Protein AF-A0A1B8U548-F1 (afdb_monomer_lite)

pLDDT: mean 73.48, std 9.54, range [35.88, 88.06]

Organism: NCBI:txid996801

Structure (mmCIF, N/CA/C/O backbone):
data_AF-A0A1B8U548-F1
#
_entry.id   AF-A0A1B8U548-F1
#
loop_
_atom_site.group_PDB
_atom_site.id
_atom_site.type_symbol
_atom_site.label_atom_id
_atom_site.label_alt_id
_atom_site.label_comp_id
_atom_site.label_asym_id
_atom_site.label_entity_id
_atom_site.label_seq_id
_atom_site.pdbx_PDB_ins_code
_atom_site.Cartn_x
_atom_site.Cartn_y
_atom_site.Cartn_z
_atom_site.occupancy
_atom_site.B_iso_or_equiv
_atom_site.auth_seq_id
_atom_site.auth_comp_id
_atom_site.auth_asym_id
_atom_site.auth_atom_id
_atom_site.pdbx_PDB_model_num
ATOM 1 N N . MET A 1 1 ? 5.762 -0.749 -1.124 1.00 51.69 1 MET A N 1
ATOM 2 C CA . MET A 1 1 ? 5.876 -1.985 -1.895 1.00 51.69 1 MET A CA 1
ATOM 3 C C . MET A 1 1 ? 5.878 -1.723 -3.415 1.00 51.69 1 MET A C 1
ATOM 5 O O . MET A 1 1 ? 4.941 -1.113 -3.915 1.00 51.69 1 MET A O 1
ATOM 9 N N . SER A 1 2 ? 6.965 -2.057 -4.133 1.00 54.19 2 SER A N 1
ATOM 10 C CA . SER A 1 2 ? 7.064 -1.870 -5.597 1.00 54.19 2 SER A CA 1
ATOM 11 C C . SER A 1 2 ? 6.083 -2.783 -6.323 1.00 54.19 2 SER A C 1
ATOM 13 O O . SER A 1 2 ? 5.802 -3.869 -5.835 1.00 54.19 2 SER A O 1
ATOM 15 N N . LEU A 1 3 ? 5.592 -2.384 -7.504 1.00 54.47 3 LEU A N 1
ATOM 16 C CA . LEU A 1 3 ? 4.729 -3.239 -8.338 1.00 54.47 3 LEU A CA 1
ATOM 17 C C . LEU A 1 3 ? 5.321 -4.645 -8.527 1.00 54.47 3 LEU A C 1
ATOM 19 O O . LEU A 1 3 ? 4.587 -5.625 -8.530 1.00 54.47 3 LEU A O 1
ATOM 23 N N . PHE A 1 4 ? 6.648 -4.737 -8.616 1.00 56.84 4 PHE A N 1
ATOM 24 C CA . PHE A 1 4 ? 7.379 -5.996 -8.658 1.00 56.84 4 PHE A CA 1
ATOM 25 C C . PHE A 1 4 ? 7.260 -6.801 -7.354 1.00 56.84 4 PHE A C 1
ATOM 27 O O . PHE A 1 4 ? 6.904 -7.975 -7.403 1.00 56.84 4 PHE A O 1
ATOM 34 N N . ASN A 1 5 ? 7.484 -6.177 -6.192 1.00 60.75 5 ASN A N 1
ATOM 35 C CA . ASN A 1 5 ? 7.314 -6.840 -4.897 1.00 60.75 5 ASN A CA 1
ATOM 36 C C . ASN A 1 5 ? 5.867 -7.285 -4.674 1.00 60.75 5 ASN A C 1
ATOM 38 O O . ASN A 1 5 ? 5.654 -8.377 -4.165 1.00 60.75 5 ASN A O 1
ATOM 42 N N . ASP A 1 6 ? 4.886 -6.493 -5.105 1.00 62.53 6 ASP A N 1
ATOM 43 C CA . ASP A 1 6 ? 3.474 -6.857 -4.995 1.00 62.53 6 ASP A CA 1
ATOM 44 C C . ASP A 1 6 ? 3.102 -8.047 -5.891 1.00 62.53 6 ASP A C 1
ATOM 46 O O . ASP A 1 6 ? 2.272 -8.873 -5.517 1.00 62.53 6 ASP A O 1
ATOM 50 N N . ILE A 1 7 ? 3.676 -8.120 -7.099 1.00 63.50 7 ILE A N 1
ATOM 51 C CA . ILE A 1 7 ? 3.478 -9.252 -8.015 1.00 63.50 7 ILE A CA 1
ATOM 52 C C . ILE A 1 7 ? 4.137 -10.504 -7.433 1.00 63.50 7 ILE A C 1
ATOM 54 O O . ILE A 1 7 ? 3.527 -11.569 -7.444 1.00 63.50 7 ILE A O 1
ATOM 58 N N . ILE A 1 8 ? 5.345 -10.381 -6.874 1.00 68.69 8 ILE A N 1
ATOM 59 C CA . ILE A 1 8 ? 6.017 -11.484 -6.178 1.00 68.69 8 ILE A CA 1
ATOM 60 C C . ILE A 1 8 ? 5.188 -11.951 -4.979 1.00 68.69 8 ILE A C 1
ATOM 62 O O . ILE A 1 8 ? 4.983 -13.151 -4.812 1.00 68.69 8 ILE A O 1
ATOM 66 N N . GLU A 1 9 ? 4.672 -11.029 -4.169 1.00 70.12 9 GLU A N 1
ATOM 67 C CA . GLU A 1 9 ? 3.856 -11.365 -3.004 1.00 70.12 9 GLU A CA 1
ATOM 68 C C . GLU A 1 9 ? 2.554 -12.072 -3.410 1.00 70.12 9 GLU A C 1
ATOM 70 O O . GLU A 1 9 ? 2.211 -13.095 -2.816 1.00 70.12 9 GLU A O 1
ATOM 75 N N . GLY A 1 10 ? 1.879 -11.603 -4.467 1.00 67.81 10 GLY A N 1
ATOM 76 C CA . GLY A 1 10 ? 0.702 -12.268 -5.038 1.00 67.81 10 GLY A CA 1
ATOM 77 C C . GLY A 1 10 ? 1.010 -13.643 -5.647 1.00 67.81 10 GLY A C 1
ATOM 78 O O . GLY A 1 10 ? 0.207 -14.566 -5.546 1.00 67.81 10 GLY A O 1
ATOM 79 N N . LEU A 1 11 ? 2.196 -13.843 -6.228 1.00 68.25 11 LEU A N 1
ATOM 80 C CA . LEU A 1 11 ? 2.627 -15.163 -6.702 1.00 68.25 11 LEU A CA 1
ATOM 81 C C . LEU A 1 11 ? 2.900 -16.128 -5.534 1.00 68.25 11 LEU A C 1
ATOM 83 O O . LEU A 1 11 ? 2.523 -17.299 -5.609 1.00 68.25 11 LEU A O 1
ATOM 87 N N . ILE A 1 12 ? 3.502 -15.654 -4.437 1.00 72.31 12 ILE A N 1
ATOM 88 C CA . ILE A 1 12 ? 3.781 -16.457 -3.230 1.00 72.31 12 ILE A CA 1
ATOM 89 C C . ILE A 1 12 ? 2.481 -16.848 -2.511 1.00 72.31 12 ILE A C 1
ATOM 91 O O . ILE A 1 12 ? 2.283 -18.015 -2.148 1.00 72.31 12 ILE A O 1
ATOM 95 N N . LYS A 1 13 ? 1.568 -15.891 -2.330 1.00 69.25 13 LYS A N 1
ATOM 96 C CA . LYS A 1 13 ? 0.235 -16.136 -1.761 1.00 69.25 13 LYS A CA 1
ATOM 97 C C . LYS A 1 13 ? -0.586 -17.056 -2.670 1.00 69.25 13 LYS A C 1
ATOM 99 O O . LYS A 1 13 ? -1.117 -18.064 -2.200 1.00 69.25 13 LYS A O 1
ATOM 104 N N . GLY A 1 14 ? -0.520 -16.853 -3.985 1.00 67.12 14 GLY A N 1
ATOM 105 C CA . GLY A 1 14 ? -1.187 -17.714 -4.956 1.00 67.12 14 GLY A CA 1
ATOM 106 C C . GLY A 1 14 ? -0.676 -19.159 -4.951 1.00 67.12 14 GLY A C 1
ATOM 107 O O . GLY A 1 14 ? -1.451 -20.099 -5.138 1.00 67.12 14 GLY A O 1
ATOM 108 N N . PHE A 1 15 ? 0.618 -19.366 -4.690 1.00 67.06 15 PHE A N 1
ATOM 109 C CA . PHE A 1 15 ? 1.217 -20.699 -4.564 1.00 67.06 15 PHE A CA 1
ATOM 110 C C . PHE A 1 15 ? 0.780 -21.429 -3.281 1.00 67.06 15 PHE A C 1
ATOM 112 O O . PHE A 1 15 ? 0.617 -22.656 -3.269 1.00 67.06 15 PHE A O 1
ATOM 119 N N . THR A 1 16 ? 0.556 -20.677 -2.200 1.00 68.88 16 THR A N 1
ATOM 120 C CA . THR A 1 16 ? 0.110 -21.196 -0.895 1.00 68.88 16 THR A CA 1
ATOM 121 C C . THR A 1 16 ? -1.417 -21.289 -0.769 1.00 68.88 16 THR A C 1
ATOM 123 O O . THR A 1 16 ? -1.918 -22.033 0.075 1.00 68.88 16 THR A O 1
ATOM 126 N N . SER A 1 17 ? -2.16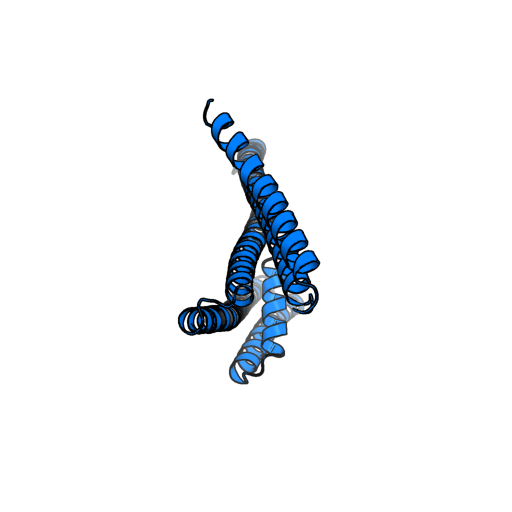7 -20.642 -1.665 1.00 68.88 17 SER A N 1
ATOM 127 C CA . SER A 1 17 ? -3.632 -20.664 -1.742 1.00 68.88 17 SER A CA 1
ATOM 128 C C . SER A 1 17 ? -4.222 -22.073 -1.791 1.00 68.88 17 SER A C 1
ATOM 130 O O . SER A 1 17 ? -3.802 -22.915 -2.574 1.00 68.88 17 SER A O 1
ATOM 132 N N . SER A 1 18 ? -5.274 -22.331 -1.013 1.00 66.75 18 SER A N 1
ATOM 133 C CA . SER A 1 18 ? -5.987 -23.622 -1.004 1.00 66.75 18 SER A CA 1
ATOM 134 C C . SER A 1 18 ? -6.646 -23.973 -2.359 1.00 66.75 18 SER A C 1
ATOM 136 O O . SER A 1 18 ? -6.926 -25.137 -2.648 1.00 66.75 18 SER A O 1
ATOM 138 N N . ASN A 1 19 ? -6.857 -22.986 -3.240 1.00 74.75 19 ASN A N 1
ATOM 139 C CA . ASN A 1 19 ? -7.519 -23.197 -4.527 1.00 74.75 19 ASN A CA 1
ATOM 140 C C . ASN A 1 19 ? -6.570 -23.839 -5.561 1.00 74.75 19 ASN A C 1
ATOM 142 O O . ASN A 1 19 ? -5.613 -23.213 -6.022 1.00 74.75 19 ASN A O 1
ATOM 146 N N . LYS A 1 20 ? -6.880 -25.076 -5.979 1.00 73.50 20 LYS A N 1
ATOM 147 C CA . LYS A 1 20 ? -6.105 -25.845 -6.972 1.00 73.50 20 LYS A CA 1
ATOM 148 C C . LYS A 1 20 ? -5.930 -25.107 -8.306 1.00 73.50 20 LYS A C 1
ATOM 150 O O . LYS A 1 20 ? -4.848 -25.181 -8.887 1.00 73.50 20 LYS A O 1
ATOM 155 N N . ASN A 1 21 ? -6.943 -24.366 -8.757 1.00 71.75 21 ASN A N 1
ATOM 156 C CA . ASN A 1 21 ? -6.884 -23.620 -10.017 1.00 71.75 21 ASN A CA 1
ATOM 157 C C . ASN A 1 21 ? -5.932 -22.423 -9.910 1.00 71.75 21 ASN A C 1
ATOM 159 O O . ASN A 1 21 ? -5.174 -22.156 -10.837 1.00 71.75 21 ASN A O 1
ATOM 163 N N . LEU A 1 22 ? -5.898 -21.752 -8.754 1.00 72.19 22 LEU A N 1
ATOM 164 C CA . LEU A 1 22 ? -4.986 -20.630 -8.525 1.00 72.19 22 LEU A CA 1
ATOM 165 C C . LEU A 1 22 ? -3.524 -21.100 -8.495 1.00 72.19 22 LEU A C 1
ATOM 167 O O . LEU A 1 22 ? -2.674 -20.505 -9.154 1.00 72.19 22 LEU A O 1
ATOM 171 N N . LYS A 1 23 ? -3.244 -22.234 -7.834 1.00 72.94 23 LYS A N 1
ATOM 172 C CA . LYS A 1 23 ? -1.906 -22.852 -7.856 1.00 72.94 23 LYS A CA 1
ATOM 173 C C . LYS A 1 23 ? -1.458 -23.224 -9.269 1.00 72.94 23 LYS A C 1
ATOM 175 O O . LYS A 1 23 ? -0.274 -23.106 -9.580 1.00 72.94 23 LYS A O 1
ATOM 180 N N . LEU A 1 24 ? -2.378 -23.698 -10.113 1.00 73.56 24 LEU A N 1
ATOM 181 C CA . LEU A 1 24 ? -2.087 -24.026 -11.509 1.00 73.56 24 LEU A CA 1
ATOM 182 C C . LEU A 1 24 ? -1.689 -22.767 -12.293 1.00 73.56 24 LEU A C 1
ATOM 184 O O . LEU A 1 24 ? -0.649 -22.766 -12.942 1.00 73.56 24 LEU A O 1
ATOM 188 N N . ILE A 1 25 ? -2.465 -21.686 -12.180 1.00 73.81 25 ILE A N 1
ATOM 189 C CA . ILE A 1 25 ? -2.206 -20.424 -12.893 1.00 73.81 25 ILE A CA 1
ATOM 190 C C . ILE A 1 25 ? -0.875 -19.804 -12.442 1.00 73.81 25 ILE A C 1
ATOM 192 O O . ILE A 1 25 ? -0.108 -19.334 -13.279 1.00 73.81 25 ILE A O 1
ATOM 196 N N . VAL A 1 26 ? -0.543 -19.875 -11.148 1.00 75.12 26 VAL A N 1
ATOM 197 C CA . VAL A 1 26 ? 0.757 -19.419 -10.621 1.00 75.12 26 VAL A CA 1
ATOM 198 C C . VAL A 1 26 ? 1.912 -20.223 -11.212 1.00 75.12 26 VAL A C 1
ATOM 200 O O . VAL A 1 26 ? 2.889 -19.641 -11.680 1.00 75.12 26 VAL A O 1
ATOM 203 N N . LYS A 1 27 ? 1.799 -21.556 -11.257 1.00 77.12 27 LYS A N 1
ATOM 204 C CA . LYS A 1 27 ? 2.819 -22.415 -11.880 1.00 77.12 27 LYS A CA 1
ATOM 205 C C . LYS A 1 27 ? 3.000 -22.096 -13.363 1.00 77.12 27 LYS A C 1
ATOM 207 O O . LYS A 1 27 ? 4.133 -22.047 -13.831 1.00 77.12 27 LYS A O 1
ATOM 212 N N . VAL A 1 28 ? 1.904 -21.849 -14.081 1.00 77.12 28 VAL A N 1
ATOM 213 C CA . VAL A 1 28 ? 1.928 -21.463 -15.498 1.00 77.12 28 VAL A CA 1
ATOM 214 C C . VAL A 1 28 ? 2.595 -20.096 -15.682 1.00 77.12 28 VAL A C 1
ATOM 216 O O . VAL A 1 28 ? 3.482 -19.975 -16.519 1.00 77.12 28 VAL A O 1
ATOM 219 N N . SER A 1 29 ? 2.249 -19.090 -14.872 1.00 72.75 29 SER A N 1
ATOM 220 C CA . SER A 1 29 ? 2.878 -17.758 -14.917 1.00 72.75 29 SER A CA 1
ATOM 221 C C . SER A 1 29 ? 4.393 -17.835 -14.686 1.00 72.75 29 SER A C 1
ATOM 223 O O . SER A 1 29 ? 5.162 -17.297 -15.482 1.00 72.75 29 SER A O 1
ATOM 225 N N . ILE A 1 30 ? 4.833 -18.584 -13.668 1.00 75.94 30 ILE A N 1
ATOM 226 C CA . ILE A 1 30 ? 6.260 -18.794 -13.382 1.00 75.94 30 ILE A CA 1
ATOM 227 C C . ILE A 1 30 ? 6.948 -19.525 -14.542 1.00 75.94 30 ILE A C 1
ATOM 229 O O . ILE A 1 30 ? 8.042 -19.135 -14.947 1.00 75.94 30 ILE A O 1
ATOM 233 N N . ALA A 1 31 ? 6.306 -20.545 -15.119 1.00 78.06 31 ALA A N 1
ATOM 234 C CA . ALA A 1 31 ? 6.849 -21.269 -16.264 1.00 78.06 31 ALA A CA 1
ATOM 235 C C . ALA A 1 31 ? 7.057 -20.352 -17.480 1.00 78.06 31 ALA A C 1
ATOM 237 O O . ALA A 1 31 ? 8.098 -20.445 -18.122 1.00 78.06 31 ALA A O 1
ATOM 238 N N . PHE A 1 32 ? 6.130 -19.429 -17.761 1.00 73.81 32 PHE A N 1
ATOM 239 C CA . PHE A 1 32 ? 6.275 -18.443 -18.840 1.00 73.81 32 PHE A CA 1
ATOM 240 C C . PHE A 1 32 ? 7.446 -17.479 -18.616 1.00 73.81 32 PHE A C 1
ATOM 242 O O . PHE A 1 32 ? 8.176 -17.184 -19.560 1.00 73.81 32 PHE A O 1
ATOM 249 N N . VAL A 1 33 ? 7.668 -17.030 -17.377 1.00 73.06 33 VAL A N 1
ATOM 250 C CA . VAL A 1 33 ? 8.809 -16.161 -17.037 1.00 73.06 33 VAL A CA 1
ATOM 251 C C . VAL A 1 33 ? 10.134 -16.914 -17.175 1.00 73.06 33 VAL A C 1
ATOM 253 O O . VAL A 1 33 ? 11.076 -16.397 -17.770 1.00 73.06 33 VAL A O 1
ATOM 256 N N . ILE A 1 34 ? 10.204 -18.156 -16.689 1.00 75.25 34 ILE A N 1
ATOM 257 C CA . ILE A 1 34 ? 11.394 -19.007 -16.838 1.00 75.25 34 ILE A CA 1
ATOM 258 C C . ILE A 1 34 ? 11.669 -19.292 -18.319 1.00 75.25 34 ILE A C 1
ATOM 260 O O . ILE A 1 34 ? 12.815 -19.217 -18.759 1.00 75.25 34 ILE A O 1
ATOM 264 N N . LEU A 1 35 ? 10.625 -19.576 -19.102 1.00 77.44 35 LEU A N 1
ATOM 265 C CA . LEU A 1 35 ? 10.743 -19.811 -20.537 1.00 77.44 35 LEU A CA 1
ATOM 266 C C . LEU A 1 35 ? 11.250 -18.560 -21.263 1.00 77.44 35 LEU A C 1
ATOM 268 O O . LEU A 1 35 ? 12.134 -18.677 -22.103 1.00 77.44 35 LEU A O 1
ATOM 272 N N . ALA A 1 36 ? 10.759 -17.370 -20.905 1.00 71.50 36 ALA A N 1
ATOM 273 C CA . ALA A 1 36 ? 11.251 -16.109 -21.456 1.00 71.50 36 ALA A CA 1
ATOM 274 C C . ALA A 1 36 ? 12.756 -15.920 -21.191 1.00 71.50 36 ALA A C 1
ATOM 276 O O . ALA A 1 36 ? 13.501 -15.605 -22.113 1.00 71.50 36 ALA A O 1
ATOM 277 N N . ILE A 1 37 ? 13.218 -16.189 -19.964 1.00 73.44 37 ILE A N 1
ATOM 278 C CA . ILE A 1 37 ? 14.642 -16.096 -19.594 1.00 73.44 37 ILE A CA 1
ATOM 279 C C . ILE A 1 37 ? 15.487 -17.105 -20.385 1.00 73.44 37 ILE A C 1
ATOM 281 O O . ILE A 1 37 ? 16.549 -16.758 -20.898 1.00 73.44 37 ILE A O 1
ATOM 285 N N . LEU A 1 38 ? 15.014 -18.346 -20.528 1.00 77.31 38 LEU A N 1
ATOM 286 C CA . LEU A 1 38 ? 15.708 -19.375 -21.308 1.00 77.31 38 LEU A CA 1
ATOM 287 C C . LEU A 1 38 ? 15.803 -19.007 -22.794 1.00 77.31 38 LEU A C 1
ATOM 289 O O . LEU A 1 38 ? 16.839 -19.243 -23.408 1.00 77.31 38 LEU A O 1
ATOM 293 N N . VAL A 1 39 ? 14.756 -18.409 -23.365 1.00 79.12 39 VAL A N 1
ATOM 294 C CA . VAL A 1 39 ? 14.745 -17.941 -24.761 1.00 79.12 39 VAL A CA 1
ATOM 295 C C . VAL A 1 39 ? 15.788 -16.839 -24.980 1.00 79.12 39 VAL A C 1
ATOM 297 O O . VAL A 1 39 ? 16.506 -16.897 -25.977 1.00 79.12 39 VAL A O 1
ATOM 300 N N . VAL A 1 40 ? 15.943 -15.902 -24.034 1.00 75.75 40 VAL A N 1
ATOM 301 C CA . VAL A 1 40 ? 17.009 -14.879 -24.082 1.00 75.75 40 VAL A CA 1
ATOM 302 C C . VAL A 1 40 ? 18.394 -15.524 -24.018 1.00 75.75 40 VAL A C 1
ATOM 304 O O . VAL A 1 40 ? 19.236 -15.252 -24.868 1.00 75.75 40 VAL A O 1
ATOM 307 N N . LEU A 1 41 ? 18.619 -16.433 -23.063 1.00 74.50 41 LEU A N 1
ATOM 308 C CA . LEU A 1 41 ? 19.915 -17.104 -22.890 1.00 74.50 41 LEU A CA 1
ATOM 309 C C . LEU A 1 41 ? 20.320 -17.931 -24.118 1.00 74.50 41 LEU A C 1
ATOM 311 O O . LEU A 1 41 ? 21.487 -17.952 -24.505 1.00 74.50 41 LEU A O 1
ATOM 315 N N . VAL A 1 42 ? 19.363 -18.610 -24.756 1.00 80.31 42 VAL A N 1
ATOM 316 C CA . VAL A 1 42 ? 19.615 -19.352 -26.001 1.00 80.31 42 VAL A CA 1
ATOM 317 C C . VAL A 1 42 ? 19.920 -18.397 -27.156 1.00 80.31 42 VAL A C 1
ATOM 319 O O . VAL A 1 42 ? 20.818 -18.687 -27.949 1.00 80.31 42 VAL A O 1
ATOM 322 N N . GLY A 1 43 ? 19.225 -17.258 -27.228 1.00 77.50 43 GLY A N 1
ATOM 323 C CA . GLY A 1 43 ? 19.507 -16.198 -28.194 1.00 77.50 43 GLY A CA 1
ATOM 324 C C . GLY A 1 43 ? 20.924 -15.637 -28.051 1.00 77.50 43 GLY A C 1
ATOM 325 O O . GLY A 1 43 ? 21.615 -15.470 -29.050 1.00 77.50 43 GLY A O 1
ATOM 326 N N . GLU A 1 44 ? 21.404 -15.426 -26.825 1.00 74.31 44 GLU A N 1
ATOM 327 C CA . GLU A 1 44 ? 22.769 -14.936 -26.576 1.00 74.31 44 GLU A CA 1
ATOM 328 C C . GLU A 1 44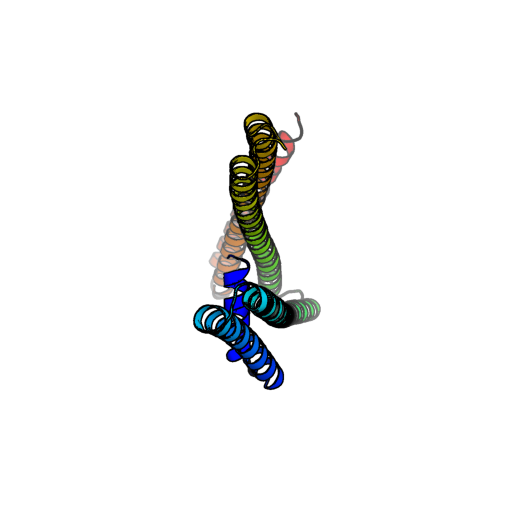 ? 23.865 -15.961 -26.892 1.00 74.31 44 GLU A C 1
ATOM 330 O O . GLU A 1 44 ? 24.948 -15.577 -27.326 1.00 74.31 44 GLU A O 1
ATOM 335 N N . LEU A 1 45 ? 23.602 -17.257 -26.695 1.00 78.25 45 LEU A N 1
ATOM 336 C CA . LEU A 1 45 ? 24.607 -18.310 -26.875 1.00 78.25 45 LEU A CA 1
ATOM 337 C C . LEU A 1 45 ? 24.729 -18.834 -28.312 1.00 78.25 45 LEU A C 1
ATOM 339 O O . LEU A 1 45 ? 25.749 -19.440 -28.638 1.00 78.25 45 LEU A O 1
ATOM 343 N N . LYS A 1 46 ? 23.685 -18.707 -29.144 1.00 73.44 46 LYS A N 1
ATOM 344 C CA . LYS A 1 46 ? 23.600 -19.445 -30.420 1.00 73.44 46 LYS A CA 1
ATOM 345 C C . LYS A 1 46 ? 23.122 -18.646 -31.637 1.00 73.44 46 LYS A C 1
ATOM 347 O O . LYS A 1 46 ? 23.078 -19.233 -32.716 1.00 73.44 46 LYS A O 1
ATOM 352 N N . ALA A 1 47 ? 22.733 -17.377 -31.504 1.00 70.12 47 ALA A N 1
ATOM 353 C CA . ALA A 1 47 ? 22.091 -16.644 -32.598 1.00 70.12 47 ALA A CA 1
ATOM 354 C C . ALA A 1 47 ? 22.973 -15.533 -33.195 1.00 70.12 47 ALA A C 1
ATOM 356 O O . ALA A 1 47 ? 23.510 -14.703 -32.467 1.00 70.12 47 ALA A O 1
ATOM 357 N N . ASP A 1 48 ? 23.036 -15.471 -34.530 1.00 71.69 48 ASP A N 1
ATOM 358 C CA . ASP A 1 48 ? 23.515 -14.293 -35.268 1.00 71.69 48 ASP A CA 1
ATOM 359 C C . ASP A 1 48 ? 22.607 -13.073 -35.001 1.00 71.69 48 ASP A C 1
ATOM 361 O O . ASP A 1 48 ? 21.433 -13.237 -34.650 1.00 71.69 48 ASP A O 1
ATOM 365 N N . ASP A 1 49 ? 23.104 -11.849 -35.232 1.00 69.12 49 ASP A N 1
ATOM 366 C CA . ASP A 1 49 ? 22.413 -10.580 -34.904 1.00 69.12 49 ASP A CA 1
ATOM 367 C C . ASP A 1 49 ? 20.952 -10.503 -35.398 1.00 69.12 49 ASP A C 1
ATOM 369 O O . ASP A 1 49 ? 20.076 -9.958 -34.721 1.00 69.12 49 ASP A O 1
ATOM 373 N N . VAL A 1 50 ? 20.652 -11.091 -36.563 1.00 63.62 50 VAL A N 1
ATOM 374 C CA . VAL A 1 50 ? 19.293 -11.119 -37.134 1.00 63.62 50 VAL A CA 1
ATOM 375 C C . VAL A 1 50 ? 18.365 -12.054 -36.352 1.00 63.62 50 VAL A C 1
ATOM 377 O O . VAL A 1 50 ? 17.219 -11.698 -36.079 1.00 63.62 50 VAL A O 1
ATOM 380 N N . ASN A 1 51 ? 18.856 -13.225 -35.941 1.00 72.38 51 ASN A N 1
ATOM 381 C CA . ASN A 1 51 ? 18.077 -14.194 -35.173 1.00 72.38 51 ASN A CA 1
ATOM 382 C C . ASN A 1 51 ? 17.912 -13.750 -33.717 1.00 72.38 51 ASN A C 1
ATOM 384 O O . ASN A 1 51 ? 16.848 -13.964 -33.136 1.00 72.38 51 ASN A O 1
ATOM 388 N N . LYS A 1 52 ? 18.910 -13.061 -33.149 1.00 76.12 52 LYS A N 1
ATOM 389 C CA . LYS A 1 52 ? 18.849 -12.507 -31.790 1.00 76.12 52 LYS A CA 1
ATOM 390 C C . LYS A 1 52 ? 17.633 -11.597 -31.600 1.00 76.12 52 LYS A C 1
ATOM 392 O O . LYS A 1 52 ? 16.887 -11.759 -30.639 1.00 76.12 52 LYS A O 1
ATOM 397 N N . LYS A 1 53 ? 17.338 -10.744 -32.586 1.00 75.25 53 LYS A N 1
ATOM 398 C CA . LYS A 1 53 ? 16.161 -9.859 -32.568 1.00 75.25 53 LYS A CA 1
ATOM 399 C C . LYS A 1 53 ? 14.829 -10.623 -32.529 1.00 75.25 53 LYS A C 1
ATOM 401 O O . LYS A 1 53 ? 13.873 -10.159 -31.909 1.00 75.25 53 LYS A O 1
ATOM 406 N N . SER A 1 54 ? 14.752 -11.789 -33.170 1.00 74.62 54 SER A N 1
ATOM 407 C CA . SER A 1 54 ? 13.575 -12.665 -33.107 1.00 74.62 54 SER A CA 1
ATOM 408 C C . SER A 1 54 ? 13.450 -13.362 -31.750 1.00 74.62 54 SER A C 1
ATOM 410 O O . SER A 1 54 ? 12.342 -13.435 -31.219 1.00 74.62 54 SER A O 1
ATOM 412 N N . PHE A 1 55 ? 14.562 -13.819 -31.160 1.00 76.25 55 PHE A N 1
ATOM 413 C CA . PHE A 1 55 ? 14.579 -14.384 -29.804 1.00 76.25 55 PHE A CA 1
ATOM 414 C C . PHE A 1 55 ? 14.156 -13.349 -28.752 1.00 76.25 55 PHE A C 1
ATOM 416 O O . PHE A 1 55 ? 13.305 -13.656 -27.917 1.00 76.25 55 PHE A O 1
ATOM 423 N N . ASP A 1 56 ? 14.648 -12.112 -28.849 1.00 73.94 56 ASP A N 1
ATOM 424 C CA . ASP A 1 56 ? 14.276 -11.015 -27.947 1.00 73.94 56 ASP A CA 1
ATOM 425 C C . ASP A 1 56 ? 12.784 -10.666 -28.049 1.00 73.94 56 ASP A C 1
ATOM 427 O O . ASP A 1 56 ? 12.122 -10.430 -27.036 1.00 73.94 56 ASP A O 1
ATOM 431 N N . LEU A 1 57 ? 12.217 -10.683 -29.262 1.00 73.69 57 LEU A N 1
ATOM 432 C CA . LEU A 1 57 ? 10.789 -10.434 -29.477 1.00 73.69 57 LEU A CA 1
ATOM 433 C C . LEU A 1 57 ? 9.934 -11.541 -28.845 1.00 73.69 57 LEU A C 1
ATOM 435 O O . LEU A 1 57 ? 8.974 -11.247 -28.131 1.00 73.69 57 LEU A O 1
ATOM 439 N N . VAL A 1 58 ? 10.300 -12.810 -29.050 1.00 76.25 58 VAL A N 1
ATOM 440 C CA . VAL A 1 58 ? 9.596 -13.958 -28.451 1.00 76.25 58 VAL A CA 1
ATOM 441 C C . VAL A 1 58 ? 9.702 -13.931 -26.926 1.00 76.25 58 VAL A C 1
ATOM 443 O O . VAL A 1 58 ? 8.692 -14.101 -26.242 1.00 76.25 58 VAL A O 1
ATOM 446 N N . ALA A 1 59 ? 10.886 -13.653 -26.378 1.00 73.56 59 ALA A N 1
ATOM 447 C CA . ALA A 1 59 ? 11.080 -13.503 -24.940 1.00 73.56 59 ALA A CA 1
ATOM 448 C C . ALA A 1 59 ? 10.256 -12.344 -24.364 1.00 73.56 59 ALA A C 1
ATOM 450 O O . ALA A 1 59 ? 9.630 -12.499 -23.315 1.00 73.56 59 ALA A O 1
ATOM 451 N N . GLY A 1 60 ? 10.189 -11.211 -25.069 1.00 71.88 60 GLY A N 1
ATOM 452 C CA . GLY A 1 60 ? 9.361 -10.069 -24.691 1.00 71.88 60 GLY A CA 1
ATOM 453 C C . GLY A 1 60 ? 7.872 -10.417 -24.621 1.00 71.88 60 GLY A C 1
ATOM 454 O O . GLY A 1 60 ? 7.207 -10.086 -23.639 1.00 71.88 60 GLY A O 1
ATOM 455 N N . VAL A 1 61 ? 7.348 -11.145 -25.614 1.00 72.38 61 VAL A N 1
ATOM 456 C CA . VAL A 1 61 ? 5.945 -11.601 -25.627 1.00 72.38 61 VAL A CA 1
ATOM 457 C C . VAL A 1 61 ? 5.671 -12.584 -24.486 1.00 72.38 61 VAL A C 1
ATOM 459 O O . VAL A 1 61 ? 4.680 -12.429 -23.773 1.00 72.38 61 VAL A O 1
ATOM 462 N N . LEU A 1 62 ? 6.555 -13.559 -24.260 1.00 70.06 62 LEU A N 1
ATOM 463 C CA . LEU A 1 62 ? 6.419 -14.523 -23.161 1.00 70.06 62 LEU A CA 1
ATOM 464 C C . LEU A 1 62 ? 6.484 -13.838 -21.787 1.00 70.06 62 LEU A C 1
ATOM 466 O O . LEU A 1 62 ? 5.686 -14.154 -20.903 1.00 70.06 62 LEU A O 1
ATOM 470 N N . GLY A 1 63 ? 7.381 -12.862 -21.628 1.00 71.81 63 GLY A N 1
ATOM 471 C CA . GLY A 1 63 ? 7.496 -12.043 -20.424 1.00 71.81 63 GLY A CA 1
ATOM 472 C C . GLY A 1 63 ? 6.237 -11.217 -20.159 1.00 71.81 63 GLY A C 1
ATOM 473 O O . GLY A 1 63 ? 5.752 -11.187 -19.028 1.00 71.81 63 GLY A O 1
ATOM 474 N N . LEU A 1 64 ? 5.651 -10.615 -21.199 1.00 69.31 64 LEU A N 1
ATOM 475 C CA . LEU A 1 64 ? 4.386 -9.881 -21.097 1.00 69.31 64 LEU A CA 1
ATOM 476 C C . LEU A 1 64 ? 3.217 -10.793 -20.713 1.00 69.31 64 LEU A C 1
ATOM 478 O O . LEU A 1 64 ? 2.447 -10.441 -19.823 1.00 69.31 64 LEU A O 1
ATOM 482 N N . VAL A 1 65 ? 3.099 -11.975 -21.326 1.00 72.75 65 VAL A N 1
ATOM 483 C CA . VAL A 1 65 ? 2.065 -12.963 -20.971 1.00 72.75 65 VAL A CA 1
ATOM 484 C C . VAL A 1 65 ? 2.224 -13.414 -19.516 1.00 72.75 65 VAL A C 1
ATOM 486 O O . VAL A 1 65 ? 1.247 -13.435 -18.765 1.00 72.75 65 VAL A O 1
ATOM 489 N N . GLY A 1 66 ? 3.455 -13.700 -19.080 1.00 70.12 66 GLY A N 1
ATOM 490 C CA . GLY A 1 66 ? 3.760 -14.046 -17.691 1.00 70.12 66 GLY A CA 1
ATOM 491 C C . GLY A 1 66 ? 3.384 -12.935 -16.705 1.00 70.12 66 GLY A C 1
ATOM 492 O O . GLY A 1 66 ? 2.755 -13.217 -15.680 1.00 70.12 66 GLY A O 1
ATOM 493 N N . ALA A 1 67 ? 3.696 -11.679 -17.043 1.00 69.88 67 ALA A N 1
ATOM 494 C CA . ALA A 1 67 ? 3.364 -10.500 -16.244 1.00 69.88 67 ALA A CA 1
ATOM 495 C C . ALA A 1 67 ? 1.849 -10.255 -16.160 1.00 69.88 67 ALA A C 1
ATOM 497 O O . ALA A 1 67 ? 1.337 -9.982 -15.076 1.00 69.88 67 ALA A O 1
ATOM 498 N N . PHE A 1 68 ? 1.117 -10.408 -17.268 1.00 70.88 68 PHE A N 1
ATOM 499 C CA . PHE A 1 68 ? -0.345 -10.290 -17.292 1.00 70.88 68 PHE A CA 1
ATOM 500 C C . PHE A 1 68 ? -1.025 -11.362 -16.439 1.00 70.88 68 PHE A C 1
ATOM 502 O O . PHE A 1 68 ? -1.940 -11.052 -15.675 1.00 70.88 68 PHE A O 1
ATOM 509 N N . LEU A 1 69 ? -0.558 -12.612 -16.518 1.00 72.12 69 LEU A N 1
ATOM 510 C CA . LEU A 1 69 ? -1.065 -13.697 -15.677 1.00 72.12 69 LEU A CA 1
ATOM 511 C C . LEU A 1 69 ? -0.773 -13.439 -14.192 1.00 72.12 69 LEU A C 1
ATOM 513 O O . LEU A 1 69 ? -1.670 -13.584 -13.362 1.00 72.12 69 LEU A O 1
ATOM 517 N N . GLY A 1 70 ? 0.443 -12.995 -13.859 1.00 69.38 70 GLY A N 1
ATOM 518 C CA . GLY A 1 70 ? 0.819 -12.609 -12.493 1.00 69.38 70 GLY A CA 1
ATOM 519 C C . GLY A 1 70 ? -0.027 -11.454 -11.950 1.00 69.38 70 GLY A C 1
ATOM 520 O O . GLY A 1 70 ? -0.485 -11.493 -10.807 1.00 69.38 70 GLY A O 1
ATOM 521 N N . PHE A 1 71 ? -0.316 -10.458 -12.788 1.00 67.38 71 PHE A N 1
ATOM 522 C CA . PHE A 1 71 ? -1.204 -9.353 -12.437 1.00 67.38 71 PHE A CA 1
ATOM 523 C C . PHE A 1 71 ? -2.645 -9.826 -12.193 1.00 67.38 71 PHE A C 1
ATOM 525 O O . PHE A 1 71 ? -3.258 -9.435 -11.201 1.00 67.38 71 PHE A O 1
ATOM 532 N N . GLY A 1 72 ? -3.171 -10.716 -13.041 1.00 71.38 72 GLY A N 1
ATOM 533 C CA . GLY A 1 72 ? -4.497 -11.313 -12.860 1.00 71.38 72 GLY A CA 1
ATOM 534 C C . GLY A 1 72 ? -4.632 -12.099 -11.550 1.00 71.38 72 GLY A C 1
ATOM 535 O O . GLY A 1 72 ? -5.648 -11.979 -10.866 1.00 71.38 72 GLY A O 1
ATOM 536 N N . ILE A 1 73 ? -3.588 -12.839 -11.152 1.00 73.69 73 ILE A N 1
ATOM 537 C CA . ILE A 1 73 ? -3.537 -13.543 -9.858 1.00 73.69 73 ILE A CA 1
ATOM 538 C C . ILE A 1 73 ? -3.621 -12.548 -8.696 1.00 73.69 73 ILE A C 1
ATOM 540 O O . ILE A 1 73 ? -4.442 -12.736 -7.798 1.00 73.69 73 ILE A O 1
ATOM 544 N N . LYS A 1 74 ? -2.828 -11.468 -8.735 1.00 69.31 74 LYS A N 1
ATOM 545 C CA . LYS A 1 74 ? -2.855 -10.421 -7.702 1.00 69.31 74 LYS A CA 1
ATOM 546 C C . LYS A 1 74 ? -4.253 -9.821 -7.555 1.00 69.31 74 LYS A C 1
ATOM 548 O O . LYS A 1 74 ? -4.753 -9.705 -6.440 1.00 69.31 74 LYS A O 1
ATOM 553 N N . VAL A 1 75 ? -4.890 -9.457 -8.671 1.00 71.06 75 VAL A N 1
ATOM 554 C CA . VAL A 1 75 ? -6.243 -8.875 -8.670 1.00 71.06 75 VAL A CA 1
ATOM 555 C C . VAL A 1 75 ? -7.255 -9.840 -8.050 1.00 71.06 75 VAL A C 1
ATOM 557 O O . VAL A 1 75 ? -8.087 -9.421 -7.244 1.00 71.06 75 VAL A O 1
ATOM 560 N N . TYR A 1 76 ? -7.173 -11.131 -8.375 1.00 75.25 76 TYR A N 1
ATOM 561 C CA . TYR A 1 76 ? -8.062 -12.145 -7.810 1.00 75.25 76 TYR A CA 1
ATOM 562 C C . TYR A 1 76 ? -7.884 -12.305 -6.292 1.00 75.25 76 TYR A C 1
ATOM 564 O O . TYR A 1 76 ? -8.871 -12.359 -5.557 1.00 75.25 76 TYR A O 1
ATOM 572 N N . GLU A 1 77 ? -6.645 -12.353 -5.797 1.00 73.12 77 GLU A N 1
ATOM 573 C CA . GLU A 1 77 ? -6.386 -12.491 -4.359 1.00 73.12 77 GLU A CA 1
ATOM 574 C C . GLU A 1 77 ? -6.787 -11.255 -3.556 1.00 73.12 77 GLU A C 1
ATOM 576 O O . GLU A 1 77 ? -7.459 -11.399 -2.534 1.00 73.12 77 GLU A O 1
ATOM 581 N N . ASP A 1 78 ? -6.447 -10.057 -4.042 1.00 69.38 78 ASP A N 1
ATOM 582 C CA . ASP A 1 78 ? -6.868 -8.796 -3.421 1.00 69.38 78 ASP A CA 1
ATOM 583 C C . ASP A 1 78 ? -8.402 -8.721 -3.346 1.00 69.38 78 ASP A C 1
ATOM 585 O O . ASP A 1 78 ? -8.961 -8.289 -2.337 1.00 69.38 78 ASP A O 1
ATOM 589 N N . THR A 1 79 ? -9.104 -9.175 -4.391 1.00 75.88 79 THR A N 1
ATOM 590 C CA . THR A 1 79 ? -10.575 -9.212 -4.410 1.00 75.88 79 THR A CA 1
ATOM 591 C C . THR A 1 79 ? -11.114 -10.147 -3.329 1.00 75.88 79 THR A C 1
ATOM 593 O O . THR A 1 79 ? -11.975 -9.747 -2.550 1.00 75.88 79 THR A O 1
ATOM 596 N N . LYS A 1 80 ? -10.555 -11.354 -3.213 1.00 78.75 80 LYS A N 1
ATOM 597 C CA . LYS A 1 80 ? -10.988 -12.350 -2.226 1.00 78.75 80 LYS A CA 1
ATOM 598 C C . LYS A 1 80 ? -10.703 -11.933 -0.780 1.00 78.75 80 LYS A C 1
ATOM 600 O O . LYS A 1 80 ? -11.485 -12.238 0.118 1.00 78.75 80 LYS A O 1
ATOM 605 N N . GLU A 1 81 ? -9.578 -11.269 -0.521 1.00 75.69 81 GLU A N 1
ATOM 606 C CA . GLU A 1 81 ? -9.278 -10.748 0.819 1.00 75.69 81 GLU A CA 1
ATOM 607 C C . GLU A 1 81 ? -10.239 -9.612 1.199 1.00 75.69 81 GLU A C 1
ATOM 609 O O . GLU A 1 81 ? -10.738 -9.571 2.327 1.00 75.69 81 GLU A O 1
ATOM 614 N N . ASN A 1 82 ? -10.552 -8.728 0.247 1.00 76.00 82 ASN A N 1
ATOM 615 C CA . ASN A 1 82 ? -11.533 -7.664 0.445 1.00 76.00 82 ASN A CA 1
ATOM 616 C C . ASN A 1 82 ? -12.943 -8.215 0.694 1.00 76.00 82 ASN A C 1
ATOM 618 O O . ASN A 1 82 ? -13.651 -7.676 1.540 1.00 76.00 82 ASN A O 1
ATOM 622 N N . GLU A 1 83 ? -13.322 -9.294 0.009 1.00 80.62 83 GLU A N 1
ATOM 623 C CA . GLU A 1 83 ? -14.612 -9.971 0.170 1.00 80.62 83 GLU A CA 1
ATOM 624 C C . GLU A 1 83 ? -14.774 -10.530 1.590 1.00 80.62 83 GLU A C 1
ATOM 626 O O . GLU A 1 83 ? -15.734 -10.190 2.272 1.00 80.62 83 GLU A O 1
ATOM 631 N N . LYS A 1 84 ? -13.765 -11.235 2.123 1.00 81.62 84 LYS A N 1
ATOM 632 C CA . LYS A 1 84 ? -13.776 -11.712 3.522 1.00 81.62 84 LYS A CA 1
ATOM 633 C C . LYS A 1 84 ? -13.892 -10.585 4.550 1.00 81.62 84 LYS A C 1
ATOM 635 O O . LYS A 1 84 ? -14.552 -10.734 5.577 1.00 81.62 84 LYS A O 1
ATOM 640 N N . ARG A 1 85 ? -13.202 -9.461 4.319 1.00 77.50 85 ARG A N 1
ATOM 641 C CA . ARG A 1 85 ? -13.299 -8.290 5.207 1.00 77.50 85 ARG A CA 1
ATOM 642 C C . ARG A 1 85 ? -14.681 -7.643 5.118 1.00 77.50 85 ARG A C 1
ATOM 644 O O . ARG A 1 85 ? -15.194 -7.211 6.144 1.00 77.50 85 ARG A O 1
ATOM 651 N N . ALA A 1 86 ? -15.274 -7.584 3.925 1.00 81.94 86 ALA A N 1
ATOM 652 C CA . ALA A 1 86 ? -16.624 -7.071 3.717 1.00 81.94 86 ALA A CA 1
ATOM 653 C C . ALA A 1 86 ? -17.675 -7.963 4.389 1.00 81.94 86 ALA A C 1
ATOM 655 O O . ALA A 1 86 ? -18.508 -7.439 5.118 1.00 81.94 86 ALA A O 1
ATOM 656 N N . GLU A 1 87 ? -17.568 -9.286 4.246 1.00 83.88 87 GLU A N 1
ATOM 657 C CA . GLU A 1 87 ? -18.426 -10.256 4.937 1.00 83.88 87 GLU A CA 1
ATOM 658 C C . GLU A 1 87 ? -18.364 -10.084 6.459 1.00 83.88 87 GLU A C 1
ATOM 660 O O . GLU A 1 87 ? -19.401 -10.072 7.116 1.00 83.88 87 GLU A O 1
ATOM 665 N N . LYS A 1 88 ? -17.166 -9.884 7.028 1.00 79.81 88 LYS A N 1
ATOM 666 C CA . LYS A 1 88 ? -17.006 -9.648 8.473 1.00 79.81 88 LYS A CA 1
ATOM 667 C C . LYS A 1 88 ? -17.628 -8.321 8.931 1.00 79.81 88 LYS A C 1
ATOM 669 O O . LYS A 1 88 ? -18.175 -8.241 10.026 1.00 79.81 88 LYS A O 1
ATOM 674 N N . ILE A 1 89 ? -17.549 -7.273 8.110 1.00 81.75 89 ILE A N 1
ATOM 675 C CA . ILE A 1 89 ? -18.231 -5.999 8.387 1.00 81.75 89 ILE A CA 1
ATOM 676 C C . ILE A 1 89 ? -19.750 -6.191 8.302 1.00 81.75 89 ILE A C 1
ATOM 678 O O . ILE A 1 89 ? -20.467 -5.714 9.174 1.00 81.75 89 ILE A O 1
ATOM 682 N N . GLU A 1 90 ? -20.240 -6.917 7.297 1.00 83.88 90 GLU A N 1
ATOM 683 C CA . GLU A 1 90 ? -21.666 -7.187 7.104 1.00 83.88 90 GLU A CA 1
ATOM 684 C C . GLU A 1 90 ? -22.251 -8.044 8.236 1.00 83.88 90 GLU A C 1
ATOM 686 O O . GLU A 1 90 ? -23.359 -7.774 8.700 1.00 83.88 90 GLU A O 1
ATOM 691 N N . SER A 1 91 ? -21.517 -9.051 8.722 1.00 82.62 91 SER A N 1
ATOM 692 C CA . SER A 1 91 ? -21.957 -9.868 9.857 1.00 82.62 91 SER A CA 1
ATOM 693 C C . SER A 1 91 ? -22.087 -9.036 11.132 1.00 82.62 91 SER A C 1
ATOM 695 O O . SER A 1 91 ? -23.096 -9.145 11.821 1.00 82.62 91 SER A O 1
ATOM 697 N N . LEU A 1 92 ? -21.121 -8.150 11.401 1.00 76.94 92 LEU A N 1
ATOM 698 C CA . LEU A 1 92 ? -21.166 -7.238 12.549 1.00 76.94 92 LEU A CA 1
ATOM 699 C C . LEU A 1 92 ? -22.277 -6.183 12.408 1.00 76.94 92 LEU A C 1
ATOM 701 O O . LEU A 1 92 ? -22.920 -5.823 13.387 1.00 76.94 92 LEU A O 1
ATOM 705 N N . GLU A 1 93 ? -22.560 -5.708 11.191 1.00 76.62 93 GLU A N 1
ATOM 706 C CA . GLU A 1 93 ? -23.705 -4.821 10.937 1.00 76.62 93 GLU A CA 1
ATOM 707 C C . GLU A 1 93 ? -25.054 -5.511 11.175 1.00 76.62 93 GLU A C 1
ATOM 709 O O . GLU A 1 93 ? -25.992 -4.865 11.649 1.00 76.62 93 GLU A O 1
ATOM 714 N N . LYS A 1 94 ? -25.173 -6.804 10.847 1.00 81.88 94 LYS A N 1
ATOM 715 C CA . LYS A 1 94 ? -26.373 -7.601 11.150 1.00 81.88 94 LYS A CA 1
ATOM 716 C C . LYS A 1 94 ? -26.526 -7.814 12.653 1.00 81.88 94 LYS A C 1
ATOM 718 O O . LYS A 1 94 ? -27.610 -7.580 13.176 1.00 81.88 94 LYS A O 1
ATOM 723 N N . GLU A 1 95 ? -25.441 -8.139 13.347 1.00 76.69 95 GLU A N 1
ATOM 724 C CA . GLU A 1 95 ? -25.436 -8.331 14.799 1.00 76.69 95 GLU A CA 1
ATOM 725 C C . GLU A 1 95 ? -25.859 -7.061 15.560 1.00 76.69 95 GLU A C 1
ATOM 727 O O . GLU A 1 95 ? -26.695 -7.135 16.455 1.00 76.69 95 GLU A O 1
ATOM 732 N N . ILE A 1 96 ? -25.413 -5.872 15.135 1.00 73.19 96 ILE A N 1
ATOM 733 C CA . ILE A 1 96 ? -25.838 -4.584 15.729 1.00 73.19 96 ILE A CA 1
ATOM 734 C C . ILE A 1 96 ? -27.315 -4.274 15.455 1.00 73.19 96 ILE A C 1
ATOM 736 O O . ILE A 1 96 ? -27.989 -3.674 16.293 1.00 73.19 96 ILE A O 1
ATOM 740 N N . LYS A 1 97 ? -27.847 -4.665 14.288 1.00 70.75 97 LYS A N 1
ATOM 741 C CA . LYS A 1 97 ? -29.284 -4.514 13.995 1.00 70.75 97 LYS A CA 1
ATOM 742 C C . LYS A 1 97 ? -30.143 -5.413 14.879 1.00 70.75 97 LYS A C 1
ATOM 744 O O . LYS A 1 97 ? -31.261 -5.032 15.211 1.00 70.75 97 LYS A O 1
ATOM 749 N N . GLU A 1 98 ? -29.632 -6.589 15.229 1.00 77.00 98 GLU A N 1
ATOM 750 C CA . GLU A 1 98 ? -30.308 -7.556 16.094 1.00 77.00 98 GLU A CA 1
ATOM 751 C C . GLU A 1 98 ? -30.133 -7.224 17.585 1.00 77.00 98 GLU A C 1
ATOM 753 O O . GLU A 1 98 ? -31.029 -7.508 18.380 1.00 77.00 98 GLU A O 1
ATOM 758 N N . LYS A 1 99 ? -29.027 -6.566 17.963 1.00 70.50 99 LYS A N 1
ATOM 759 C CA . LYS A 1 99 ? -28.709 -6.158 19.338 1.00 70.50 99 LYS A CA 1
ATOM 760 C C . LYS A 1 99 ? -28.127 -4.733 19.415 1.00 70.50 99 LYS A C 1
ATOM 762 O O . LYS A 1 99 ? -26.914 -4.555 19.534 1.00 70.50 99 LYS A O 1
ATOM 767 N N . PRO A 1 100 ? -28.979 -3.697 19.395 1.00 63.00 100 PRO A N 1
ATOM 768 C CA . PRO A 1 100 ? -28.526 -2.305 19.361 1.00 63.00 100 PRO A CA 1
ATOM 769 C C . PRO A 1 100 ? -27.853 -1.802 20.654 1.00 63.00 100 PRO A C 1
ATOM 771 O O . PRO A 1 100 ? -27.157 -0.792 20.598 1.00 63.00 100 PRO A O 1
ATOM 774 N N . ASP A 1 101 ? -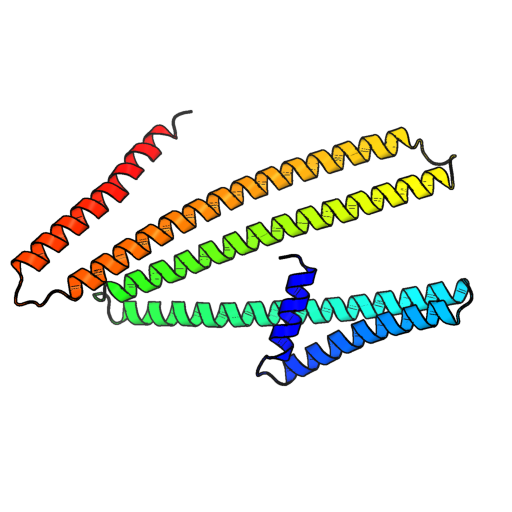28.028 -2.486 21.791 1.00 65.56 101 ASP A N 1
ATOM 775 C CA . ASP A 1 101 ? -27.495 -2.062 23.102 1.00 65.56 101 ASP A CA 1
ATOM 776 C C . ASP A 1 101 ? -26.069 -2.565 23.409 1.00 65.56 101 ASP A C 1
ATOM 778 O O . ASP A 1 101 ? -25.481 -2.185 24.423 1.00 65.56 101 ASP A O 1
ATOM 782 N N . GLU A 1 102 ? -25.464 -3.392 22.550 1.00 73.12 102 GLU A N 1
ATOM 783 C CA . GLU A 1 102 ? -24.090 -3.864 22.764 1.00 73.12 102 GLU A CA 1
ATOM 784 C C . GLU A 1 102 ? -23.068 -2.806 22.303 1.00 73.12 102 GLU A C 1
ATOM 786 O O . GLU A 1 102 ? -22.647 -2.742 21.142 1.00 73.12 102 GLU A O 1
ATOM 791 N N . SER A 1 103 ? -22.647 -1.960 23.248 1.00 69.50 103 SER A N 1
ATOM 792 C CA . SER A 1 103 ? -21.679 -0.876 23.025 1.00 69.50 103 SER A CA 1
ATOM 793 C C . SER A 1 103 ? -20.336 -1.363 22.444 1.00 69.50 103 SER A C 1
ATOM 795 O O . SER A 1 103 ? -19.735 -0.681 21.604 1.00 69.50 103 SER A O 1
ATOM 797 N N . GLN A 1 104 ? -19.901 -2.575 22.817 1.00 69.56 104 GLN A N 1
ATOM 798 C CA . GLN A 1 104 ? -18.698 -3.231 22.291 1.00 69.56 104 GLN A CA 1
ATOM 799 C C . GLN A 1 104 ? -18.798 -3.527 20.788 1.00 69.56 104 GLN A C 1
ATOM 801 O O . GLN A 1 104 ? -17.854 -3.253 20.043 1.00 69.56 104 GLN A O 1
ATOM 806 N N . THR A 1 105 ? -19.943 -4.026 20.323 1.00 75.12 105 THR A N 1
ATOM 807 C CA . THR A 1 105 ? -20.160 -4.417 18.923 1.00 75.12 105 THR A CA 1
ATOM 808 C C . THR A 1 105 ? -20.174 -3.181 18.017 1.00 75.12 105 THR A C 1
ATOM 810 O O . THR A 1 105 ? -19.527 -3.157 16.965 1.00 75.12 105 THR A O 1
ATOM 813 N N . ALA A 1 106 ? -20.809 -2.090 18.463 1.00 75.38 106 ALA A N 1
ATOM 814 C CA . ALA A 1 106 ? -20.785 -0.800 17.766 1.00 75.38 106 ALA A CA 1
ATOM 815 C C . ALA A 1 106 ? -19.366 -0.205 17.660 1.00 75.38 106 ALA A C 1
ATOM 817 O O . ALA A 1 106 ? -18.981 0.333 16.614 1.00 75.38 106 ALA A O 1
ATOM 818 N N . TRP A 1 107 ? -18.567 -0.331 18.723 1.00 79.25 107 TRP A N 1
ATOM 819 C CA . TRP A 1 107 ? -17.163 0.075 18.727 1.00 79.25 107 TRP A CA 1
ATOM 820 C C . TRP A 1 107 ? -16.308 -0.768 17.773 1.00 79.25 107 TRP A C 1
ATOM 822 O O . TRP A 1 107 ? -15.528 -0.205 16.997 1.00 79.25 107 TRP A O 1
ATOM 832 N N . GLU A 1 108 ? -16.458 -2.095 17.789 1.00 79.38 108 GLU A N 1
ATOM 833 C CA . GLU A 1 108 ? -15.675 -2.994 16.937 1.00 79.38 108 GLU A CA 1
ATOM 834 C C . GLU A 1 108 ? -15.955 -2.717 15.455 1.00 79.38 108 GLU A C 1
ATOM 836 O O . GLU A 1 108 ? -15.021 -2.607 14.653 1.00 79.38 108 GLU A O 1
ATOM 841 N N . LEU A 1 109 ? -17.222 -2.479 15.098 1.00 80.38 109 LEU A N 1
ATOM 842 C CA . LEU A 1 109 ? -17.598 -2.061 13.750 1.00 80.38 109 LEU A CA 1
ATOM 843 C C . LEU A 1 109 ? -16.924 -0.738 13.351 1.00 80.38 109 LEU A C 1
ATOM 845 O O . LEU A 1 109 ? -16.367 -0.630 12.253 1.00 80.38 109 LEU A O 1
ATOM 849 N N . ALA A 1 110 ? -16.962 0.273 14.225 1.00 78.38 110 ALA A N 1
ATOM 850 C CA . ALA A 1 110 ? -16.343 1.572 13.962 1.00 78.38 110 ALA A CA 1
ATOM 851 C C . ALA A 1 110 ? -14.821 1.450 13.776 1.00 78.38 110 ALA A C 1
ATOM 853 O O . ALA A 1 110 ? -14.262 2.017 12.831 1.00 78.38 110 ALA A O 1
ATOM 854 N N . ARG A 1 111 ? -14.160 0.655 14.627 1.00 82.88 111 ARG A N 1
ATOM 855 C CA . ARG A 1 111 ? -12.730 0.344 14.531 1.00 82.88 111 ARG A CA 1
ATOM 856 C C . ARG A 1 111 ? -12.395 -0.334 13.205 1.00 82.88 111 ARG A C 1
ATOM 858 O O . ARG A 1 111 ? -11.499 0.134 12.507 1.00 82.88 111 ARG A O 1
ATOM 865 N N . LEU A 1 112 ? -13.116 -1.393 12.832 1.00 82.88 112 LEU A N 1
ATOM 866 C CA . LEU A 1 112 ? -12.854 -2.153 11.604 1.00 82.88 112 LEU A CA 1
ATOM 867 C C . LEU A 1 112 ? -13.069 -1.316 10.342 1.00 82.88 112 LEU A C 1
ATOM 869 O O . LEU A 1 112 ? -12.269 -1.389 9.405 1.00 82.88 112 LEU A O 1
ATOM 873 N N . LYS A 1 113 ? -14.115 -0.482 10.313 1.00 80.75 113 LYS A N 1
ATOM 874 C CA . LYS A 1 113 ? -14.328 0.466 9.212 1.00 80.75 113 LYS A CA 1
ATOM 875 C C . LYS A 1 113 ? -13.165 1.446 9.111 1.00 80.75 113 LYS A C 1
ATOM 877 O O . LYS A 1 113 ? -12.611 1.613 8.024 1.00 80.75 113 LYS A O 1
ATOM 882 N N . LEU A 1 114 ? -12.759 2.055 10.224 1.00 79.88 114 LEU A N 1
ATOM 883 C CA . LEU A 1 114 ? -11.664 3.023 10.231 1.00 79.88 114 LEU A CA 1
ATOM 884 C C . LEU A 1 114 ? -10.329 2.390 9.821 1.00 79.88 114 LEU A C 1
ATOM 886 O O . LEU A 1 114 ? -9.612 2.954 8.998 1.00 79.88 114 LEU A O 1
ATOM 890 N N . GLU A 1 115 ? -10.022 1.200 10.333 1.00 82.06 115 GLU A N 1
ATOM 891 C CA . GLU A 1 115 ? -8.832 0.435 9.965 1.00 82.06 115 GLU A CA 1
ATOM 892 C C . GLU A 1 115 ? -8.830 0.087 8.468 1.00 82.06 115 GLU A C 1
ATOM 894 O O . GLU A 1 115 ? -7.801 0.187 7.801 1.00 82.06 115 GLU A O 1
ATOM 899 N N . SER A 1 116 ? -9.990 -0.259 7.901 1.00 80.75 116 SER A N 1
ATOM 900 C CA . SER A 1 116 ? -10.149 -0.483 6.460 1.00 80.75 116 SER A CA 1
ATOM 901 C C . SER A 1 116 ? -9.855 0.783 5.645 1.00 80.75 116 SER A C 1
ATOM 903 O O . SER A 1 116 ? -9.091 0.724 4.678 1.00 80.75 116 SER A O 1
ATOM 905 N N . TYR A 1 117 ? -10.388 1.942 6.047 1.00 74.94 117 TYR A N 1
ATOM 906 C CA . TYR A 1 117 ? -10.096 3.221 5.387 1.00 74.94 117 TYR A CA 1
ATOM 907 C C . TYR A 1 117 ? -8.626 3.627 5.516 1.00 74.94 117 TYR A C 1
ATOM 909 O O . TYR A 1 117 ? -8.026 4.064 4.532 1.00 74.94 117 TYR A O 1
ATOM 917 N N . LEU A 1 118 ? -8.025 3.451 6.694 1.00 77.81 118 LEU A N 1
ATOM 918 C CA . LEU A 1 118 ? -6.606 3.713 6.926 1.00 77.81 118 LEU A CA 1
ATOM 919 C C . LEU A 1 118 ? -5.736 2.823 6.034 1.00 77.81 118 LEU A C 1
ATOM 921 O O . LEU A 1 118 ? -4.866 3.328 5.329 1.00 77.81 118 LEU A O 1
ATOM 925 N N . ASN A 1 119 ? -5.999 1.517 6.012 1.00 76.31 119 ASN A N 1
ATOM 926 C CA . ASN A 1 119 ? -5.239 0.561 5.212 1.00 76.31 119 ASN A CA 1
ATOM 927 C C . ASN A 1 119 ? -5.371 0.830 3.708 1.00 76.31 119 ASN A C 1
ATOM 929 O O . ASN A 1 119 ? -4.374 0.773 2.988 1.00 76.31 119 ASN A O 1
ATOM 933 N N . LYS A 1 120 ? -6.572 1.176 3.221 1.00 77.06 120 LYS A N 1
ATOM 934 C CA . LYS A 1 120 ? -6.774 1.593 1.823 1.00 77.06 120 LYS A CA 1
ATOM 935 C C . LYS A 1 120 ? -5.968 2.846 1.492 1.00 77.06 120 LYS A C 1
ATOM 937 O O . LYS A 1 120 ? -5.269 2.856 0.480 1.00 77.06 120 LYS A O 1
ATOM 942 N N . ASN A 1 121 ? -6.010 3.859 2.359 1.00 69.75 121 ASN A N 1
ATOM 943 C CA . ASN A 1 121 ? -5.223 5.077 2.183 1.00 69.75 121 ASN A CA 1
ATOM 944 C C . ASN A 1 121 ? -3.719 4.783 2.198 1.00 69.75 121 ASN A C 1
ATOM 946 O O . ASN A 1 121 ? -3.016 5.202 1.288 1.00 69.75 121 ASN A O 1
ATOM 950 N N . LEU A 1 122 ? -3.211 4.005 3.156 1.00 72.25 122 LEU A N 1
ATOM 951 C CA . LEU A 1 122 ? -1.795 3.624 3.217 1.00 72.25 122 LEU A CA 1
ATOM 952 C C . LEU A 1 122 ? -1.345 2.844 1.973 1.00 72.25 122 LEU A C 1
ATOM 954 O O . LEU A 1 122 ? -0.273 3.118 1.425 1.00 72.25 122 LEU A O 1
ATOM 958 N N . LYS A 1 123 ? -2.172 1.913 1.481 1.00 72.69 123 LYS A N 1
ATOM 959 C CA . LYS A 1 123 ? -1.906 1.190 0.229 1.00 72.69 123 LYS A CA 1
ATOM 960 C C . LYS A 1 123 ? -1.859 2.158 -0.954 1.00 72.69 123 LYS A C 1
ATOM 962 O O . LYS A 1 123 ? -0.922 2.088 -1.743 1.00 72.69 123 LYS A O 1
ATOM 967 N N . GLN A 1 124 ? -2.790 3.111 -1.027 1.00 65.94 124 GLN A N 1
ATOM 968 C CA . GLN A 1 124 ? -2.803 4.164 -2.045 1.00 65.94 124 GLN A CA 1
ATOM 969 C C . GLN A 1 124 ? -1.547 5.051 -1.982 1.00 65.94 124 GLN A C 1
ATOM 971 O O . GLN A 1 124 ? -0.935 5.290 -3.022 1.00 65.94 124 GLN A O 1
ATOM 976 N N . VAL A 1 125 ? -1.106 5.473 -0.787 1.00 63.97 125 VAL A N 1
ATOM 977 C CA . VAL A 1 125 ? 0.148 6.232 -0.582 1.00 63.97 125 VAL A CA 1
ATOM 978 C C . VAL A 1 125 ? 1.331 5.457 -1.151 1.00 63.97 125 VAL A C 1
ATOM 980 O O . VAL A 1 125 ? 2.110 5.998 -1.937 1.00 63.97 125 VAL A O 1
ATOM 983 N N . SER A 1 126 ? 1.461 4.182 -0.763 1.00 68.00 126 SER A N 1
ATOM 984 C CA . SER A 1 126 ? 2.530 3.316 -1.255 1.00 68.00 126 SER A CA 1
ATOM 985 C C . SER A 1 126 ? 2.452 3.210 -2.777 1.00 68.00 126 SER A C 1
ATOM 987 O O . SER A 1 126 ? 3.437 3.490 -3.450 1.00 68.00 126 SER A O 1
ATOM 989 N N . SER A 1 127 ? 1.295 2.889 -3.358 1.00 62.12 127 SER A N 1
ATOM 990 C CA . SER A 1 127 ? 1.151 2.764 -4.813 1.00 62.12 127 SER A CA 1
ATOM 991 C C . SER A 1 127 ? 1.532 4.043 -5.568 1.00 62.12 127 SER A C 1
ATOM 993 O O . SER A 1 127 ? 2.241 3.948 -6.568 1.00 62.12 127 SER A O 1
ATOM 995 N N . ILE A 1 128 ? 1.146 5.228 -5.078 1.00 69.19 128 ILE A N 1
ATOM 996 C CA . ILE A 1 128 ? 1.551 6.516 -5.668 1.00 69.19 128 ILE A CA 1
ATOM 997 C C . ILE A 1 128 ? 3.071 6.686 -5.601 1.00 69.19 128 ILE A C 1
ATOM 999 O O . ILE A 1 128 ? 3.692 7.047 -6.600 1.00 69.19 128 ILE A O 1
ATOM 1003 N N . PHE A 1 129 ? 3.686 6.380 -4.455 1.00 65.00 129 PHE A N 1
ATOM 1004 C CA . PHE A 1 129 ? 5.136 6.449 -4.296 1.00 65.00 129 PHE A CA 1
ATOM 1005 C C . PHE A 1 129 ? 5.858 5.533 -5.295 1.00 65.00 129 PHE A C 1
ATOM 1007 O O . PHE A 1 129 ? 6.739 5.988 -6.021 1.00 65.00 129 PHE A O 1
ATOM 1014 N N . TYR A 1 130 ? 5.462 4.266 -5.417 1.00 61.06 130 TYR A N 1
ATOM 1015 C CA . TYR A 1 130 ? 6.140 3.356 -6.347 1.00 61.06 130 TYR A CA 1
ATOM 1016 C C . TYR A 1 130 ? 5.858 3.663 -7.810 1.00 61.06 130 TYR A C 1
ATOM 1018 O O . TYR A 1 130 ? 6.760 3.501 -8.632 1.00 61.06 130 TYR A O 1
ATOM 1026 N N . LEU A 1 131 ? 4.661 4.146 -8.145 1.00 66.88 131 LEU A N 1
ATOM 1027 C CA . LEU A 1 131 ? 4.378 4.657 -9.481 1.00 66.88 131 LEU A CA 1
ATOM 1028 C C . LEU A 1 131 ? 5.300 5.839 -9.799 1.00 66.88 131 LEU A C 1
ATOM 1030 O O . LEU A 1 131 ? 5.931 5.846 -10.851 1.00 66.88 131 LEU A O 1
ATOM 1034 N N . SER A 1 132 ? 5.448 6.786 -8.866 1.00 63.72 132 SER A N 1
ATOM 1035 C CA . SER A 1 132 ? 6.333 7.942 -9.035 1.00 63.72 132 SER A CA 1
ATOM 1036 C C . SER A 1 132 ? 7.796 7.542 -9.216 1.00 63.72 132 SER A C 1
ATOM 1038 O O . SER A 1 132 ? 8.446 8.005 -10.150 1.00 63.72 132 SER A O 1
ATOM 1040 N N . ALA A 1 133 ? 8.289 6.613 -8.396 1.00 66.69 133 ALA A N 1
ATOM 1041 C CA . ALA A 1 133 ? 9.641 6.084 -8.508 1.00 66.69 133 ALA A CA 1
ATOM 1042 C C . ALA A 1 133 ? 9.854 5.350 -9.841 1.00 66.69 133 ALA A C 1
ATOM 1044 O O . ALA A 1 133 ? 10.887 5.518 -10.483 1.00 66.69 133 ALA A O 1
ATOM 1045 N N . THR A 1 134 ? 8.861 4.582 -10.299 1.00 64.81 134 THR A N 1
ATOM 1046 C CA . THR A 1 134 ? 8.924 3.866 -11.582 1.00 64.81 134 THR A CA 1
ATOM 1047 C C . THR A 1 134 ? 8.946 4.837 -12.758 1.00 64.81 134 THR A C 1
ATOM 1049 O O . THR A 1 134 ? 9.799 4.715 -13.630 1.00 64.81 134 THR A O 1
ATOM 1052 N N . VAL A 1 135 ? 8.056 5.834 -12.772 1.00 69.25 135 VAL A N 1
ATOM 1053 C CA . VAL A 1 135 ? 8.026 6.879 -13.808 1.00 69.25 135 VAL A CA 1
ATOM 1054 C C . VAL A 1 135 ? 9.343 7.654 -13.832 1.00 69.25 135 VAL A C 1
ATOM 1056 O O . VAL A 1 135 ? 9.859 7.932 -14.910 1.00 69.25 135 VAL A O 1
ATOM 1059 N N . MET A 1 136 ? 9.926 7.947 -12.668 1.00 68.06 136 MET A N 1
ATOM 1060 C CA . MET A 1 136 ? 11.223 8.615 -12.567 1.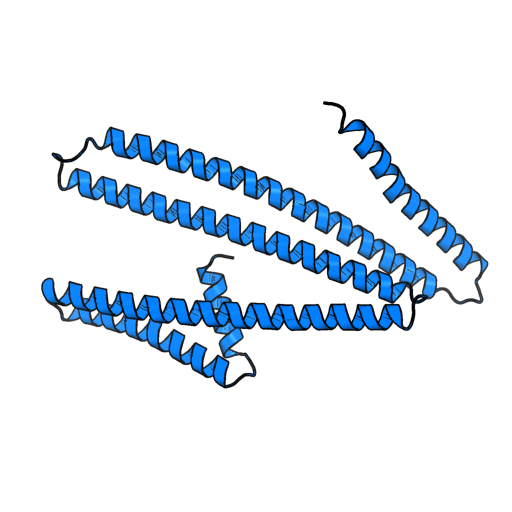00 68.06 136 MET A CA 1
ATOM 1061 C C . MET A 1 136 ? 12.361 7.751 -13.126 1.00 68.06 136 MET A C 1
ATOM 1063 O O . MET A 1 136 ? 13.172 8.252 -13.899 1.00 68.06 136 MET A O 1
ATOM 1067 N N . LEU A 1 137 ? 12.395 6.453 -12.805 1.00 66.69 137 LEU A N 1
ATOM 1068 C CA . LEU A 1 137 ? 13.390 5.512 -13.335 1.00 66.69 137 LEU A CA 1
ATOM 1069 C C . LEU A 1 137 ? 13.258 5.314 -14.849 1.00 66.69 137 LEU A C 1
ATOM 1071 O O . LEU A 1 137 ? 14.259 5.342 -15.560 1.00 66.69 137 LEU A O 1
ATOM 1075 N N . VAL A 1 138 ? 12.034 5.151 -15.355 1.00 66.69 138 VAL A N 1
ATOM 1076 C CA . VAL A 1 138 ? 11.768 5.027 -16.796 1.00 66.69 138 VAL A CA 1
ATOM 1077 C C . VAL A 1 138 ? 12.116 6.328 -17.517 1.00 66.69 138 VAL A C 1
ATOM 1079 O O . VAL A 1 138 ? 12.797 6.292 -18.538 1.00 66.69 138 VAL A O 1
ATOM 1082 N N . GLY A 1 139 ? 11.712 7.478 -16.972 1.00 64.38 139 GLY A N 1
ATOM 1083 C CA . GLY A 1 139 ? 12.064 8.793 -17.504 1.00 64.38 139 GLY A CA 1
ATOM 1084 C C . GLY A 1 139 ? 13.577 9.000 -17.559 1.00 64.38 139 GLY A C 1
ATOM 1085 O O . GLY A 1 139 ? 14.102 9.435 -18.579 1.00 64.38 139 GLY A O 1
ATOM 1086 N N . PHE A 1 140 ? 14.295 8.597 -16.510 1.00 68.94 140 PHE A N 1
ATOM 1087 C CA . PHE A 1 140 ? 15.755 8.622 -16.482 1.00 68.94 140 PHE A CA 1
ATOM 1088 C C . PHE A 1 140 ? 16.380 7.676 -17.521 1.00 68.94 140 PHE A C 1
ATOM 1090 O O . PHE A 1 140 ? 17.304 8.068 -18.232 1.00 68.94 140 PHE A O 1
ATOM 1097 N N . GLY A 1 141 ? 15.834 6.468 -17.690 1.00 67.00 141 GLY A N 1
ATOM 1098 C CA . GLY A 1 141 ? 16.256 5.533 -18.736 1.00 67.00 141 GLY A CA 1
ATOM 1099 C C . GLY A 1 141 ? 16.052 6.084 -20.152 1.00 67.00 141 GLY A C 1
ATOM 1100 O O . GLY A 1 141 ? 16.937 5.958 -20.997 1.00 67.00 141 GLY A O 1
ATOM 1101 N N . LEU A 1 142 ? 14.928 6.764 -20.404 1.00 68.69 142 LEU A N 1
ATOM 1102 C CA . LEU A 1 142 ? 14.661 7.439 -21.677 1.00 68.69 142 LEU A CA 1
ATOM 1103 C C . LEU A 1 142 ? 15.622 8.607 -21.929 1.00 68.69 142 LEU A C 1
ATOM 1105 O O . LEU A 1 142 ? 16.041 8.793 -23.070 1.00 68.69 142 LEU A O 1
ATOM 1109 N N . ILE A 1 143 ? 16.017 9.355 -20.890 1.00 71.50 143 ILE A N 1
ATOM 1110 C CA . ILE A 1 143 ? 17.065 10.383 -21.004 1.00 71.50 143 ILE A CA 1
ATOM 1111 C C . ILE A 1 143 ? 18.387 9.739 -21.421 1.00 71.50 143 ILE A C 1
ATOM 1113 O O . ILE A 1 143 ? 18.991 10.194 -22.389 1.00 71.50 143 ILE A O 1
ATOM 1117 N N . ILE A 1 144 ? 18.820 8.669 -20.743 1.00 71.81 144 ILE A N 1
ATOM 1118 C CA . ILE A 1 144 ? 20.063 7.954 -21.082 1.00 71.81 144 ILE A CA 1
ATOM 1119 C C . ILE A 1 144 ? 20.024 7.464 -22.534 1.00 71.81 144 ILE A C 1
ATOM 1121 O O . ILE A 1 144 ? 20.974 7.680 -23.286 1.00 71.81 144 ILE A O 1
ATOM 1125 N N . PHE A 1 145 ? 18.914 6.853 -22.951 1.00 68.81 145 PHE A N 1
ATOM 1126 C CA . PHE A 1 145 ? 18.731 6.376 -24.320 1.00 68.81 145 PHE A CA 1
ATOM 1127 C C . PHE A 1 145 ? 18.738 7.520 -25.347 1.00 68.81 145 PHE A C 1
ATOM 1129 O O . PHE A 1 145 ? 19.367 7.411 -26.400 1.00 68.81 145 PHE A O 1
ATOM 1136 N N . GLY A 1 146 ? 18.074 8.636 -25.037 1.00 68.75 146 GLY A N 1
ATOM 1137 C CA . GLY A 1 146 ? 18.068 9.834 -25.873 1.00 68.75 146 GLY A CA 1
ATOM 1138 C C . GLY A 1 146 ? 19.466 10.429 -26.039 1.00 68.75 146 GLY A C 1
ATOM 1139 O O . GLY A 1 146 ? 19.874 10.722 -27.161 1.00 68.75 146 GLY A O 1
ATOM 1140 N N . VAL A 1 147 ? 20.227 10.531 -24.945 1.00 73.62 147 VAL A N 1
ATOM 1141 C CA . VAL A 1 147 ? 21.628 10.978 -24.957 1.00 73.62 147 VAL A CA 1
ATOM 1142 C C . VAL A 1 147 ? 22.481 10.042 -25.812 1.00 73.62 147 VAL A C 1
ATOM 1144 O O . VAL A 1 147 ? 23.182 10.517 -26.703 1.00 73.62 147 VAL A O 1
ATOM 1147 N N . TYR A 1 148 ? 22.371 8.725 -25.616 1.00 73.75 148 TYR A N 1
ATOM 1148 C CA . TYR A 1 148 ? 23.084 7.736 -26.429 1.00 73.75 148 TYR A CA 1
ATOM 1149 C C . TYR A 1 148 ? 22.806 7.925 -27.927 1.00 73.75 148 TYR A C 1
ATOM 1151 O O . TYR A 1 148 ? 23.737 8.030 -28.725 1.00 73.75 148 TYR A O 1
ATOM 1159 N N . LYS A 1 149 ? 21.531 8.068 -28.312 1.00 72.06 149 LYS A N 1
ATOM 1160 C CA . LYS A 1 149 ? 21.131 8.228 -29.716 1.00 72.06 149 LYS A CA 1
ATOM 1161 C C . LYS A 1 149 ? 21.674 9.515 -30.348 1.00 72.06 149 LYS A C 1
ATOM 1163 O O . LYS A 1 149 ? 22.056 9.489 -31.517 1.00 72.06 149 LYS A O 1
ATOM 1168 N N . VAL A 1 150 ? 21.712 10.618 -29.597 1.00 78.19 150 VAL A N 1
ATOM 1169 C CA . VAL A 1 150 ? 22.270 11.900 -30.065 1.00 78.19 150 VAL A CA 1
ATOM 1170 C C . VAL A 1 150 ? 23.782 11.800 -30.273 1.00 78.19 150 VAL A C 1
ATOM 1172 O O . VAL A 1 150 ? 24.283 12.283 -31.283 1.00 78.19 150 VAL A O 1
ATOM 1175 N N . TYR A 1 151 ? 24.506 11.117 -29.383 1.00 74.88 151 TYR A N 1
ATOM 1176 C CA . TYR A 1 151 ? 25.941 10.878 -29.573 1.00 74.88 151 TYR A CA 1
ATOM 1177 C C . TYR A 1 151 ? 26.240 9.951 -30.758 1.00 74.88 151 TYR A C 1
ATOM 1179 O O . TYR A 1 151 ? 27.255 10.132 -31.425 1.00 74.88 151 TYR A O 1
ATOM 1187 N N . SER A 1 152 ? 25.365 8.984 -31.053 1.00 78.31 152 SER A N 1
ATOM 1188 C CA . SER A 1 152 ? 25.514 8.111 -32.226 1.00 78.31 152 SER A CA 1
ATOM 1189 C C . SER A 1 152 ? 25.133 8.781 -33.552 1.00 78.31 152 SER A C 1
ATOM 1191 O O . SER A 1 152 ? 25.620 8.350 -34.590 1.00 78.31 152 SER A O 1
ATOM 1193 N N . ASN A 1 153 ? 24.266 9.802 -33.545 1.00 75.12 153 ASN A N 1
ATOM 1194 C CA . ASN A 1 153 ? 23.832 10.531 -34.746 1.00 75.12 153 ASN A CA 1
ATOM 1195 C C . ASN A 1 153 ? 23.718 12.045 -34.458 1.00 75.12 153 ASN A C 1
ATOM 1197 O O . ASN A 1 153 ? 22.613 12.540 -34.204 1.00 75.12 153 ASN A O 1
ATOM 1201 N N . PRO A 1 154 ? 24.841 12.789 -34.510 1.00 69.06 154 PRO A N 1
ATOM 1202 C CA . PRO A 1 154 ? 24.916 14.185 -34.060 1.00 69.06 154 PRO A CA 1
ATOM 1203 C C . PRO A 1 154 ? 24.083 15.187 -34.873 1.00 69.06 154 PRO A C 1
ATOM 1205 O O . PRO A 1 154 ? 23.802 16.280 -34.393 1.00 69.06 154 PRO A O 1
ATOM 1208 N N . GLU A 1 155 ? 23.684 14.836 -36.098 1.00 76.19 155 GLU A N 1
ATOM 1209 C CA . GLU A 1 155 ? 22.990 15.746 -37.022 1.00 76.19 155 GLU A CA 1
ATOM 1210 C C . GLU A 1 155 ? 21.498 15.943 -36.706 1.00 76.19 155 GLU A C 1
ATOM 1212 O O . GLU A 1 155 ? 20.876 16.870 -37.218 1.00 76.19 155 GLU A O 1
ATOM 1217 N N . LEU A 1 156 ? 20.899 15.086 -35.869 1.00 67.50 156 LEU A N 1
ATOM 1218 C CA . LEU A 1 156 ? 19.444 15.058 -35.684 1.00 67.50 156 LEU A CA 1
ATOM 1219 C C . LEU A 1 156 ? 18.925 16.086 -34.668 1.00 67.50 156 LEU A C 1
ATOM 1221 O O . LEU A 1 156 ? 17.860 16.657 -34.891 1.00 67.50 156 LEU A O 1
ATOM 1225 N N . LEU A 1 157 ? 19.620 16.308 -33.545 1.00 67.31 157 LEU A N 1
ATOM 1226 C CA . LEU A 1 157 ? 19.144 17.169 -32.450 1.00 67.31 157 LEU A CA 1
ATOM 1227 C C . LEU A 1 157 ? 20.294 17.703 -31.589 1.00 67.31 157 LEU A C 1
ATOM 1229 O O . LEU A 1 157 ? 21.234 16.977 -31.279 1.00 67.31 157 LEU A O 1
ATOM 1233 N N . ASN A 1 158 ? 20.159 18.943 -31.106 1.00 79.50 158 ASN A N 1
ATOM 1234 C CA . ASN A 1 158 ? 21.085 19.520 -30.131 1.00 79.50 158 ASN A CA 1
ATOM 1235 C C . ASN A 1 158 ? 20.890 18.854 -28.745 1.00 79.50 158 ASN A C 1
ATOM 1237 O O . ASN A 1 158 ? 19.809 19.004 -28.155 1.00 79.50 158 ASN A O 1
ATOM 1241 N N . PRO A 1 159 ? 21.912 18.167 -28.192 1.00 77.12 159 PRO A N 1
ATOM 1242 C CA . PRO A 1 159 ? 21.795 17.465 -26.914 1.00 77.12 159 PRO A CA 1
ATOM 1243 C C . PRO A 1 159 ? 21.393 18.382 -25.751 1.00 77.12 159 PRO A C 1
ATOM 1245 O O . PRO A 1 159 ? 20.641 17.964 -24.870 1.00 77.12 159 PRO A O 1
ATOM 1248 N N . SER A 1 160 ? 21.820 19.648 -25.764 1.00 79.94 160 SER A N 1
ATOM 1249 C CA . SER A 1 160 ? 21.526 20.609 -24.696 1.00 79.94 160 SER A CA 1
ATOM 1250 C C . SER A 1 160 ? 20.032 20.918 -24.581 1.00 79.94 160 SER A C 1
ATOM 1252 O O . SER A 1 160 ? 19.516 21.048 -23.471 1.00 79.94 160 SER A O 1
ATOM 1254 N N . ILE A 1 161 ? 19.313 20.991 -25.707 1.00 81.56 161 ILE A N 1
ATOM 1255 C CA . ILE A 1 161 ? 17.865 21.255 -25.717 1.00 81.56 161 ILE A CA 1
ATOM 1256 C C . ILE A 1 161 ? 17.109 20.037 -25.174 1.00 81.56 161 ILE A C 1
ATOM 1258 O O . ILE A 1 161 ? 16.255 20.183 -24.300 1.00 81.56 161 ILE A O 1
ATOM 1262 N N . LEU A 1 162 ? 17.472 18.833 -25.630 1.00 79.75 162 LEU A N 1
ATOM 1263 C CA . LEU A 1 162 ? 16.859 17.577 -25.186 1.00 79.75 162 LEU A CA 1
ATOM 1264 C C . LEU A 1 162 ? 16.977 17.403 -23.664 1.00 79.75 162 LEU A C 1
ATOM 1266 O O . LEU A 1 162 ? 15.981 17.145 -22.984 1.00 79.75 162 LEU A O 1
ATOM 1270 N N . VAL A 1 163 ? 18.188 17.570 -23.124 1.00 77.19 163 VAL A N 1
ATOM 1271 C CA . VAL A 1 163 ? 18.458 17.396 -21.690 1.00 77.19 163 VAL A CA 1
ATOM 1272 C C . VAL A 1 163 ? 17.742 18.467 -20.866 1.00 77.19 163 VAL A C 1
ATOM 1274 O O . VAL A 1 163 ? 17.130 18.138 -19.850 1.00 77.19 163 VAL A O 1
ATOM 1277 N N . THR A 1 164 ? 17.740 19.725 -21.320 1.00 82.69 164 THR A N 1
ATOM 1278 C CA . THR A 1 164 ? 17.087 20.831 -20.600 1.00 82.69 164 THR A CA 1
ATOM 1279 C C . THR A 1 164 ? 15.570 20.649 -20.535 1.00 82.69 164 THR A C 1
ATOM 1281 O O . THR A 1 164 ? 14.995 20.694 -19.448 1.00 82.69 164 THR A O 1
ATOM 1284 N N . CYS A 1 165 ? 14.910 20.378 -21.668 1.00 82.62 165 CYS A N 1
ATOM 1285 C CA . CYS A 1 165 ? 13.461 20.168 -21.699 1.00 82.62 165 CYS A CA 1
ATOM 1286 C C . CYS A 1 165 ? 13.047 18.950 -20.864 1.00 82.62 165 CYS A C 1
ATOM 1288 O O . CYS A 1 165 ? 12.080 19.021 -20.104 1.00 82.62 165 CYS A O 1
ATOM 1290 N N . THR A 1 166 ? 13.803 17.852 -20.947 1.00 81.88 166 THR A N 1
ATOM 1291 C CA . THR A 1 166 ? 13.475 16.644 -20.183 1.00 81.88 166 THR A CA 1
ATOM 1292 C C . THR A 1 166 ? 13.708 16.844 -18.684 1.00 81.88 166 THR A C 1
ATOM 1294 O O . THR A 1 166 ? 12.875 16.436 -17.878 1.00 81.88 166 THR A O 1
ATOM 1297 N N . GLY A 1 167 ? 14.782 17.539 -18.295 1.00 80.81 167 GLY A N 1
ATOM 1298 C CA . GLY A 1 167 ? 15.069 17.864 -16.897 1.00 80.81 167 GLY A CA 1
ATOM 1299 C C . GLY A 1 167 ? 13.985 18.726 -16.246 1.00 80.81 167 GLY A C 1
ATOM 1300 O O . GLY A 1 167 ? 13.582 18.450 -15.116 1.00 80.81 167 GLY A O 1
ATOM 1301 N N . VAL A 1 168 ? 13.455 19.725 -16.962 1.00 88.06 168 VAL A N 1
ATOM 1302 C CA . VAL A 1 168 ? 12.336 20.553 -16.473 1.00 88.06 168 VAL A CA 1
ATOM 1303 C C . VAL A 1 168 ? 11.084 19.703 -16.242 1.00 88.06 168 VAL A C 1
ATOM 1305 O O . VAL A 1 168 ? 10.475 19.795 -15.176 1.00 88.06 168 VAL A O 1
ATOM 1308 N N . ILE A 1 169 ? 10.728 18.836 -17.195 1.00 82.19 169 ILE A N 1
ATOM 1309 C CA . ILE A 1 169 ? 9.550 17.961 -17.088 1.00 82.19 169 ILE A CA 1
ATOM 1310 C C . ILE A 1 169 ? 9.694 16.983 -15.915 1.00 82.19 169 ILE A C 1
ATOM 1312 O O . ILE A 1 169 ? 8.772 16.850 -15.110 1.00 82.19 169 ILE A O 1
ATOM 1316 N N . VAL A 1 170 ? 10.850 16.325 -15.778 1.00 80.31 170 VAL A N 1
ATOM 1317 C CA . VAL A 1 170 ? 11.099 15.363 -14.692 1.00 80.31 170 VAL A CA 1
ATOM 1318 C C . VAL A 1 170 ? 11.049 16.044 -13.325 1.00 80.31 170 VAL A C 1
ATOM 1320 O O . VAL A 1 170 ? 10.400 15.522 -12.418 1.00 80.31 170 VAL A O 1
ATOM 1323 N N . ASN A 1 171 ? 11.666 17.220 -13.174 1.00 82.81 171 ASN A N 1
ATOM 1324 C CA . ASN A 1 171 ? 11.620 17.977 -11.920 1.00 82.81 171 ASN A CA 1
ATOM 1325 C C . ASN A 1 171 ? 10.197 18.427 -11.569 1.00 82.81 171 ASN A C 1
ATOM 1327 O O . ASN A 1 171 ? 9.797 18.335 -10.408 1.00 82.81 171 ASN A O 1
ATOM 1331 N N . PHE A 1 172 ? 9.416 18.864 -12.560 1.00 86.12 172 PHE A N 1
ATOM 1332 C CA . PHE A 1 172 ? 8.021 19.247 -12.355 1.00 86.12 172 PHE A CA 1
ATOM 1333 C C . PHE A 1 172 ? 7.180 18.061 -11.865 1.00 86.12 172 PHE A C 1
ATOM 1335 O O . PHE A 1 172 ? 6.541 18.146 -10.816 1.00 86.12 172 PHE A O 1
ATOM 1342 N N . ILE A 1 173 ? 7.252 16.923 -12.565 1.00 80.81 173 ILE A N 1
ATOM 1343 C CA . ILE A 1 173 ? 6.533 15.694 -12.198 1.00 80.81 173 ILE A CA 1
ATOM 1344 C C . ILE A 1 173 ? 6.969 15.202 -10.810 1.00 80.81 173 ILE A C 1
ATOM 1346 O O . ILE A 1 173 ? 6.123 14.885 -9.971 1.00 80.81 173 ILE A O 1
ATOM 1350 N N . GLY A 1 174 ? 8.277 15.174 -10.540 1.00 78.88 174 GLY A N 1
ATOM 1351 C CA . GLY A 1 174 ? 8.826 14.768 -9.246 1.00 78.88 174 GLY A CA 1
ATOM 1352 C C . GLY A 1 174 ? 8.323 15.644 -8.096 1.00 78.88 174 GLY A C 1
ATOM 1353 O O . GLY A 1 174 ? 7.899 15.123 -7.063 1.00 78.88 174 GLY A O 1
ATOM 1354 N N . GLY A 1 175 ? 8.287 16.965 -8.296 1.00 83.94 175 GLY A N 1
ATOM 1355 C CA . GLY A 1 175 ? 7.757 17.918 -7.321 1.00 83.94 175 GLY A CA 1
ATOM 1356 C C . GLY A 1 175 ? 6.268 17.716 -7.029 1.00 83.94 175 GLY A C 1
ATOM 1357 O O . GLY A 1 175 ? 5.873 17.646 -5.862 1.00 83.94 175 GLY A O 1
ATOM 1358 N N . THR A 1 176 ? 5.434 17.561 -8.064 1.00 84.31 176 THR A N 1
ATOM 1359 C CA . THR A 1 176 ? 3.992 17.312 -7.893 1.00 84.31 176 THR A CA 1
ATOM 1360 C C . THR A 1 176 ? 3.729 16.004 -7.145 1.00 84.31 176 THR A C 1
ATOM 1362 O O . THR A 1 176 ? 2.899 15.965 -6.234 1.00 84.31 176 THR A O 1
ATOM 1365 N N . LEU A 1 177 ? 4.461 14.937 -7.474 1.00 75.62 177 LEU A N 1
ATOM 1366 C CA . LEU A 1 177 ? 4.299 13.635 -6.822 1.00 75.62 177 LEU A CA 1
ATOM 1367 C C . LEU A 1 177 ? 4.736 13.669 -5.351 1.00 75.62 177 LEU A C 1
ATOM 1369 O O . LEU A 1 177 ? 4.063 13.077 -4.506 1.00 75.62 177 LEU A O 1
ATOM 1373 N N . LEU A 1 178 ? 5.790 14.420 -5.015 1.00 81.00 178 LEU A N 1
ATOM 1374 C CA . LEU A 1 178 ? 6.219 14.625 -3.628 1.00 81.00 178 LEU A CA 1
ATOM 1375 C C . LEU A 1 178 ? 5.164 15.375 -2.798 1.00 81.00 178 LEU A C 1
ATOM 1377 O O . LEU A 1 178 ? 4.939 15.040 -1.632 1.00 81.00 178 LEU A O 1
ATOM 1381 N N . LEU A 1 179 ? 4.475 16.351 -3.398 1.00 82.75 179 LEU A N 1
ATOM 1382 C CA . LEU A 1 179 ? 3.374 17.068 -2.750 1.00 82.75 179 LEU A CA 1
ATOM 1383 C C . LEU A 1 179 ? 2.206 16.122 -2.436 1.00 82.75 179 LEU A C 1
ATOM 1385 O O . LEU A 1 179 ? 1.729 16.088 -1.298 1.00 82.75 179 LEU A O 1
ATOM 1389 N N . ILE A 1 180 ? 1.789 15.308 -3.411 1.00 77.38 180 ILE A N 1
ATOM 1390 C CA . ILE A 1 180 ? 0.721 14.312 -3.228 1.00 77.38 180 ILE A CA 1
ATOM 1391 C C . ILE A 1 180 ? 1.113 13.294 -2.151 1.00 77.38 180 ILE A C 1
ATOM 1393 O O . ILE A 1 180 ? 0.308 12.990 -1.267 1.00 77.38 180 ILE A O 1
ATOM 1397 N N . TYR A 1 181 ? 2.358 12.809 -2.175 1.00 75.06 181 TYR A N 1
ATOM 1398 C CA . TYR A 1 181 ? 2.884 11.904 -1.155 1.00 75.06 181 TYR A CA 1
ATOM 1399 C C . TYR A 1 181 ? 2.769 12.509 0.248 1.00 75.06 181 TYR A C 1
ATOM 1401 O O . TYR A 1 181 ? 2.189 11.889 1.141 1.00 75.06 181 TYR A O 1
ATOM 1409 N N . ARG A 1 182 ? 3.249 13.745 0.439 1.00 79.62 182 ARG A N 1
ATOM 1410 C CA . ARG A 1 182 ? 3.190 14.432 1.737 1.00 79.62 182 ARG A CA 1
ATOM 1411 C C . ARG A 1 182 ? 1.751 14.627 2.217 1.00 79.62 182 ARG A C 1
ATOM 1413 O O . ARG A 1 182 ? 1.472 14.393 3.390 1.00 79.62 182 ARG A O 1
ATOM 1420 N N . SER A 1 183 ? 0.841 15.020 1.323 1.00 81.00 183 SER A N 1
ATOM 1421 C CA . SER A 1 183 ? -0.585 15.180 1.643 1.00 81.00 183 SER A CA 1
ATOM 1422 C C . SER A 1 183 ? -1.211 13.863 2.103 1.00 81.00 183 SER A C 1
ATOM 1424 O O . SER A 1 183 ? -1.858 13.803 3.148 1.00 81.00 183 SER A O 1
ATOM 1426 N N . THR A 1 184 ? -0.970 12.783 1.364 1.00 71.62 184 THR A N 1
ATOM 1427 C CA . THR A 1 184 ? -1.578 11.482 1.663 1.00 71.62 184 THR A CA 1
ATOM 1428 C C . THR A 1 184 ? -0.974 10.862 2.931 1.00 71.62 184 THR A C 1
ATOM 1430 O O . THR A 1 184 ? -1.696 10.284 3.741 1.00 71.62 184 THR A O 1
ATOM 1433 N N . MET A 1 185 ? 0.328 11.054 3.177 1.00 76.88 185 MET A N 1
ATOM 1434 C CA . MET A 1 185 ? 0.979 10.641 4.427 1.00 76.88 185 MET A CA 1
ATOM 1435 C C . MET A 1 185 ? 0.420 11.401 5.641 1.00 76.88 185 MET A C 1
ATOM 1437 O O . MET A 1 185 ? 0.151 10.801 6.680 1.00 76.88 185 MET A O 1
ATOM 1441 N N . ASN A 1 186 ? 0.182 12.709 5.507 1.00 81.00 186 ASN A N 1
ATOM 1442 C CA . ASN A 1 186 ? -0.469 13.488 6.561 1.00 81.00 186 ASN A CA 1
ATOM 1443 C C . ASN A 1 186 ? -1.894 12.994 6.850 1.00 81.00 186 ASN A C 1
ATOM 1445 O O . ASN A 1 186 ? -2.282 12.913 8.014 1.00 81.00 186 ASN A O 1
ATOM 1449 N N . GLN A 1 187 ? -2.660 12.624 5.820 1.00 73.44 187 GLN A N 1
ATOM 1450 C CA . GLN A 1 187 ? -3.987 12.025 6.000 1.00 73.44 187 GLN A CA 1
ATOM 1451 C C . GLN A 1 187 ? -3.904 10.685 6.743 1.00 73.44 187 GLN A C 1
ATOM 1453 O O . GLN A 1 187 ? -4.642 10.469 7.702 1.00 73.44 187 GLN A O 1
ATOM 1458 N N . ALA A 1 188 ? -2.968 9.810 6.359 1.00 74.38 188 ALA A N 1
ATOM 1459 C CA . ALA A 1 188 ? -2.748 8.534 7.036 1.00 74.38 188 ALA A CA 1
ATOM 1460 C C . ALA A 1 188 ? -2.402 8.711 8.523 1.00 74.38 188 ALA A C 1
ATOM 1462 O O . ALA A 1 188 ? -2.966 8.016 9.366 1.00 74.38 188 ALA A O 1
ATOM 1463 N N . LYS A 1 189 ? -1.549 9.687 8.861 1.00 81.69 189 LYS A N 1
ATOM 1464 C CA . LYS A 1 189 ? -1.254 10.042 10.256 1.00 81.69 189 LYS A CA 1
ATOM 1465 C C . LYS A 1 189 ? -2.523 10.419 11.029 1.00 81.69 189 LYS A C 1
ATOM 1467 O O . LYS A 1 189 ? -2.735 9.909 12.124 1.00 81.69 189 LYS A O 1
ATOM 1472 N N . GLY A 1 190 ? -3.390 11.251 10.448 1.00 77.88 190 GLY A N 1
ATOM 1473 C CA . GLY A 1 190 ? -4.660 11.630 11.075 1.00 77.88 190 GLY A CA 1
ATOM 1474 C C . GLY A 1 190 ? -5.572 10.430 11.356 1.00 77.88 190 GLY A C 1
ATOM 1475 O O . GLY A 1 190 ? -6.160 10.340 12.431 1.00 77.88 190 GLY A O 1
ATOM 1476 N N . TYR A 1 191 ? -5.647 9.471 10.430 1.00 76.38 191 TYR A N 1
ATOM 1477 C CA . TYR A 1 191 ? -6.407 8.235 10.639 1.00 76.38 191 TYR A CA 1
ATOM 1478 C C . TYR A 1 191 ? -5.825 7.356 11.758 1.00 76.38 191 TYR A C 1
ATOM 1480 O O . TYR A 1 191 ? -6.599 6.816 12.547 1.00 76.38 191 TYR A O 1
ATOM 1488 N N . VAL A 1 192 ? -4.495 7.241 11.868 1.00 79.88 192 VAL A N 1
ATOM 1489 C CA . VAL A 1 192 ? -3.837 6.527 12.981 1.00 79.88 192 VAL A CA 1
ATOM 1490 C C . VAL A 1 192 ? -4.174 7.183 14.320 1.00 79.88 192 VAL A C 1
ATOM 1492 O O . VAL A 1 192 ? -4.587 6.492 15.243 1.00 79.88 192 VAL A O 1
ATOM 1495 N N . GLU A 1 193 ? -4.102 8.513 14.411 1.00 83.81 193 GLU A N 1
ATOM 1496 C CA . GLU A 1 193 ? -4.453 9.242 15.638 1.00 83.81 193 GLU A CA 1
ATOM 1497 C C . GLU A 1 193 ? -5.921 9.028 16.053 1.00 83.81 193 GLU A C 1
ATOM 1499 O O . GLU A 1 193 ? -6.233 8.941 17.240 1.00 83.81 193 GLU A O 1
ATOM 1504 N N . VAL A 1 194 ? -6.855 8.947 15.096 1.00 80.25 194 VAL A N 1
ATOM 1505 C CA . VAL A 1 194 ? -8.260 8.611 15.396 1.00 80.25 194 VAL A CA 1
ATOM 1506 C C . VAL A 1 194 ? -8.377 7.158 15.864 1.00 80.25 194 VAL A C 1
ATOM 1508 O O . VAL A 1 194 ? -9.098 6.895 16.825 1.00 80.25 194 VAL A O 1
ATOM 1511 N N . LEU A 1 195 ? -7.665 6.227 15.226 1.00 82.44 195 LEU A N 1
ATOM 1512 C CA . LEU A 1 195 ? -7.687 4.808 15.581 1.00 82.44 195 LEU A CA 1
ATOM 1513 C C . LEU A 1 195 ? -7.145 4.566 16.996 1.00 82.44 195 LEU A C 1
ATOM 1515 O O . LEU A 1 195 ? -7.764 3.831 17.761 1.00 82.44 195 LEU A O 1
ATOM 1519 N N . GLU A 1 196 ? -6.046 5.225 17.369 1.00 82.75 196 GLU A N 1
ATOM 1520 C CA . GLU A 1 196 ? -5.494 5.192 18.729 1.00 82.75 196 GLU A CA 1
ATOM 1521 C C . GLU A 1 196 ? -6.519 5.673 19.761 1.00 82.75 196 GLU A C 1
ATOM 1523 O O . GLU A 1 196 ? -6.715 5.021 20.788 1.00 82.75 196 GLU A O 1
ATOM 1528 N N . ARG A 1 197 ? -7.236 6.767 19.466 1.00 81.75 197 ARG A N 1
ATOM 1529 C CA . ARG A 1 197 ? -8.306 7.274 20.338 1.00 81.75 197 ARG A CA 1
ATOM 1530 C C . ARG A 1 197 ? -9.464 6.292 20.463 1.00 81.75 197 ARG A C 1
ATOM 1532 O O . ARG A 1 197 ? -9.897 6.028 21.577 1.00 81.75 197 ARG A O 1
ATOM 1539 N N . ILE A 1 198 ? -9.950 5.726 19.357 1.00 81.81 198 ILE A N 1
ATOM 1540 C CA . ILE A 1 198 ? -11.014 4.710 19.395 1.00 81.81 198 ILE A CA 1
ATOM 1541 C C . ILE A 1 198 ? -10.562 3.505 20.222 1.00 81.81 198 ILE A C 1
ATOM 1543 O O . ILE A 1 198 ? -11.331 3.009 21.039 1.00 81.81 198 ILE A O 1
ATOM 1547 N N . ASN A 1 199 ? -9.317 3.056 20.066 1.00 82.00 199 ASN A N 1
ATOM 1548 C CA . ASN A 1 199 ? -8.786 1.942 20.843 1.00 82.00 199 ASN A CA 1
ATOM 1549 C C . ASN A 1 199 ? -8.720 2.260 22.345 1.00 82.00 199 ASN A C 1
ATOM 1551 O O . ASN A 1 199 ? -9.120 1.428 23.153 1.00 82.00 199 ASN A O 1
ATOM 1555 N N . ALA A 1 200 ? -8.288 3.470 22.719 1.00 83.00 200 ALA A N 1
ATOM 1556 C CA . ALA A 1 200 ? -8.310 3.927 24.108 1.00 83.00 200 ALA A CA 1
ATOM 1557 C C . ALA A 1 200 ? -9.730 3.900 24.696 1.00 83.00 200 ALA A C 1
ATOM 1559 O O . ALA A 1 200 ? -9.928 3.347 25.772 1.00 83.00 200 ALA A O 1
ATOM 1560 N N . VAL A 1 201 ? -10.724 4.403 23.956 1.00 81.56 201 VAL A N 1
ATOM 1561 C CA . VAL A 1 201 ? -12.136 4.373 24.375 1.00 81.56 201 VAL A CA 1
ATOM 1562 C C . VAL A 1 201 ? -12.656 2.943 24.525 1.00 81.56 201 VAL A C 1
ATOM 1564 O O . VAL A 1 201 ? -13.321 2.642 25.511 1.00 81.56 201 VAL A O 1
ATOM 1567 N N . GLY A 1 202 ? -12.318 2.046 23.596 1.00 80.25 202 GLY A N 1
ATOM 1568 C CA . GLY A 1 202 ? -12.697 0.633 23.679 1.00 80.25 202 GLY A CA 1
ATOM 1569 C C . GLY A 1 202 ? -12.134 -0.055 24.919 1.00 80.25 202 GLY A C 1
ATOM 1570 O O . GLY A 1 202 ? -12.870 -0.728 25.635 1.00 80.25 202 GLY A O 1
ATOM 1571 N N . MET A 1 203 ? -10.852 0.176 25.224 1.00 81.62 203 MET A N 1
ATOM 1572 C CA . MET A 1 203 ? -10.231 -0.328 26.454 1.00 81.62 203 MET A CA 1
ATOM 1573 C C . MET A 1 203 ? -10.908 0.248 27.706 1.00 81.62 203 MET A C 1
ATOM 1575 O O . MET A 1 203 ? -11.130 -0.485 28.664 1.00 81.62 203 MET A O 1
ATOM 1579 N N . SER A 1 204 ? -11.290 1.530 27.701 1.00 81.25 204 SER A N 1
ATOM 1580 C CA . SER A 1 204 ? -12.020 2.148 28.816 1.00 81.25 204 SER A CA 1
ATOM 1581 C C . SER A 1 204 ? -13.410 1.539 29.034 1.00 81.25 204 SER A C 1
ATOM 1583 O O . SER A 1 204 ? -13.791 1.328 30.181 1.00 81.25 204 SER A O 1
ATOM 1585 N N . ILE A 1 205 ? -14.144 1.216 27.963 1.00 80.19 205 ILE A N 1
ATOM 1586 C CA . ILE A 1 205 ? -15.455 0.546 28.042 1.00 80.19 205 ILE A CA 1
ATOM 1587 C C . ILE A 1 205 ? -15.301 -0.884 28.574 1.00 80.19 205 ILE A C 1
ATOM 1589 O O . ILE A 1 205 ? -16.024 -1.271 29.484 1.00 80.19 205 ILE A O 1
ATOM 1593 N N . GLN A 1 206 ? -14.318 -1.644 28.081 1.00 80.81 206 GLN A N 1
ATOM 1594 C CA . GLN A 1 206 ? -14.045 -3.001 28.574 1.00 80.81 206 GLN A CA 1
ATOM 1595 C C . GLN A 1 206 ? -13.673 -3.018 30.061 1.00 80.81 206 GLN A C 1
ATOM 1597 O O . GLN A 1 206 ? -14.147 -3.871 30.809 1.00 80.81 206 GLN A O 1
ATOM 1602 N N . ILE A 1 207 ? -12.847 -2.063 30.506 1.00 81.31 207 ILE A N 1
ATOM 1603 C CA . ILE A 1 207 ? -12.514 -1.914 31.927 1.00 81.31 207 ILE A CA 1
ATOM 1604 C C . ILE A 1 207 ? -13.776 -1.570 32.725 1.00 81.31 207 ILE A C 1
ATOM 1606 O O . ILE A 1 207 ? -14.021 -2.203 33.748 1.00 81.31 207 ILE A O 1
ATOM 1610 N N . LEU A 1 208 ? -14.600 -0.630 32.252 1.00 81.94 208 LEU A N 1
ATOM 1611 C CA . LEU A 1 208 ? -15.845 -0.243 32.918 1.00 81.94 208 LEU A CA 1
ATOM 1612 C C . LEU A 1 208 ? -16.826 -1.417 33.066 1.00 81.94 208 LEU A C 1
ATOM 1614 O O . LEU A 1 208 ? -17.414 -1.598 34.130 1.00 81.94 208 LEU A O 1
ATOM 1618 N N . GLU A 1 209 ? -16.984 -2.228 32.023 1.00 80.06 209 GLU A N 1
ATOM 1619 C CA . GLU A 1 209 ? -17.851 -3.411 32.039 1.00 80.06 209 GLU A CA 1
ATOM 1620 C C . GLU A 1 209 ? -17.297 -4.542 32.918 1.00 80.06 209 GLU A C 1
ATOM 1622 O O . GLU A 1 209 ? -18.066 -5.363 33.410 1.00 80.06 209 GLU A O 1
ATOM 1627 N N . SER A 1 210 ? -15.983 -4.570 33.168 1.00 82.94 210 SER A N 1
ATOM 1628 C CA . SER A 1 210 ? -15.355 -5.538 34.078 1.00 82.94 210 SER A CA 1
ATOM 1629 C C . SER A 1 210 ? -15.535 -5.212 35.569 1.00 82.94 210 SER A C 1
ATOM 1631 O O . SER A 1 210 ? -15.226 -6.052 36.418 1.00 82.94 210 SER A O 1
ATOM 1633 N N . ILE A 1 211 ? -16.020 -4.010 35.910 1.00 84.88 211 ILE A N 1
ATOM 1634 C CA . ILE A 1 211 ? -16.298 -3.620 37.298 1.00 84.88 211 ILE A CA 1
ATOM 1635 C C . ILE A 1 211 ? -17.563 -4.345 37.777 1.00 84.88 211 ILE A C 1
ATOM 1637 O O . ILE A 1 211 ? -18.639 -4.155 37.213 1.00 84.88 211 ILE A O 1
ATOM 1641 N N . ASP A 1 212 ? -17.426 -5.153 38.837 1.00 80.69 212 ASP A N 1
ATOM 1642 C CA . ASP A 1 212 ? -18.529 -5.899 39.465 1.00 80.69 212 ASP A CA 1
ATOM 1643 C C . ASP A 1 212 ? -19.664 -4.945 39.880 1.00 80.69 212 ASP A C 1
ATOM 1645 O O . ASP A 1 212 ? -19.427 -3.918 40.526 1.00 80.69 212 ASP A O 1
ATOM 1649 N N . ASP A 1 213 ? -20.906 -5.317 39.563 1.00 77.31 213 ASP A N 1
ATOM 1650 C CA . ASP A 1 213 ? -22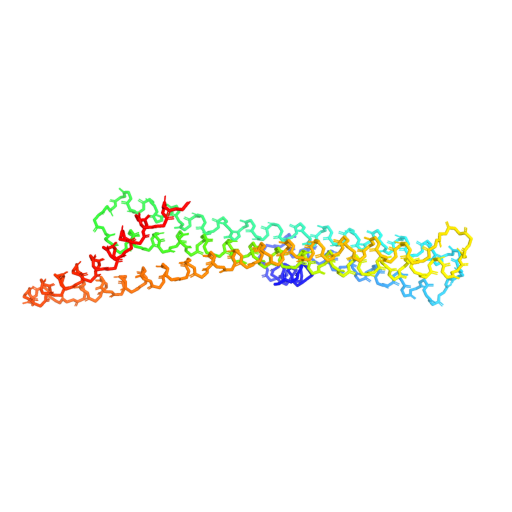.122 -4.553 39.867 1.00 77.31 213 ASP A CA 1
ATOM 1651 C C . ASP A 1 213 ? -22.344 -4.343 41.374 1.00 77.31 213 ASP A C 1
ATOM 1653 O O . ASP A 1 213 ? -23.176 -3.538 41.780 1.00 77.31 213 ASP A O 1
ATOM 1657 N N . LYS A 1 214 ? -21.580 -5.028 42.231 1.00 77.06 214 LYS A N 1
ATOM 1658 C CA . LYS A 1 214 ? -21.557 -4.782 43.681 1.00 77.06 214 LYS A CA 1
ATOM 1659 C C . LYS A 1 214 ? -20.859 -3.476 44.076 1.00 77.06 214 LYS A C 1
ATOM 1661 O O . LYS A 1 214 ? -21.119 -2.974 45.165 1.00 77.06 214 LYS A O 1
ATOM 1666 N N . ASN A 1 215 ? -20.006 -2.916 43.215 1.00 80.12 215 ASN A N 1
ATOM 1667 C CA . ASN A 1 215 ? -19.299 -1.649 43.433 1.00 80.12 215 ASN A CA 1
ATOM 1668 C C . ASN A 1 215 ? -19.858 -0.537 42.528 1.00 80.12 215 ASN A C 1
ATOM 1670 O O . ASN A 1 215 ? -19.122 0.077 41.751 1.00 80.12 215 ASN A O 1
ATOM 1674 N N . LEU A 1 216 ? -21.164 -0.264 42.648 1.00 80.62 216 LEU A N 1
ATOM 1675 C CA . LEU A 1 216 ? -21.875 0.757 41.859 1.00 80.62 216 LEU A CA 1
ATOM 1676 C C . LEU A 1 216 ? -21.198 2.133 41.912 1.00 80.62 216 LEU A C 1
ATOM 1678 O O . LEU A 1 216 ? -21.035 2.775 40.883 1.00 80.62 216 LEU A O 1
ATOM 1682 N N . GLU A 1 217 ? -20.720 2.552 43.084 1.00 85.06 217 GLU A N 1
ATOM 1683 C CA . GLU A 1 217 ? -20.080 3.861 43.261 1.00 85.06 217 GLU A CA 1
ATOM 1684 C C . GLU A 1 217 ? -18.783 4.000 42.442 1.00 85.06 217 GLU A C 1
ATOM 1686 O O . GLU A 1 217 ? -18.523 5.043 41.839 1.00 85.06 217 GLU A O 1
ATOM 1691 N N . LEU A 1 218 ? -17.989 2.925 42.351 1.00 83.06 218 LEU A N 1
ATOM 1692 C CA . LEU A 1 218 ? -16.781 2.896 41.526 1.00 83.06 218 LEU A CA 1
ATOM 1693 C C . LEU A 1 218 ? -17.139 2.927 40.034 1.00 83.06 218 LEU A C 1
ATOM 1695 O O . LEU A 1 218 ? -16.530 3.679 39.273 1.00 83.06 218 LEU A O 1
ATOM 1699 N N . LYS A 1 219 ? -18.155 2.153 39.631 1.00 83.25 219 LYS A N 1
ATOM 1700 C CA . LYS A 1 219 ? -18.640 2.073 38.247 1.00 83.25 219 LYS A CA 1
ATOM 1701 C C . LYS A 1 219 ? -19.186 3.417 37.757 1.00 83.25 219 LYS A C 1
ATOM 1703 O O . LYS A 1 219 ? -18.802 3.882 36.682 1.00 83.25 219 LYS A O 1
ATOM 1708 N N . ASP A 1 220 ? -20.005 4.086 38.563 1.00 84.38 220 ASP A N 1
ATOM 1709 C CA . ASP A 1 220 ? -20.587 5.393 38.240 1.00 84.38 220 ASP A CA 1
ATOM 1710 C C . ASP A 1 220 ? -19.516 6.490 38.180 1.00 84.38 220 ASP A C 1
ATOM 1712 O O . ASP A 1 220 ? -19.495 7.299 37.247 1.00 84.38 220 ASP A O 1
ATOM 1716 N N . SER A 1 221 ? -18.572 6.483 39.128 1.00 85.94 221 SER A N 1
ATOM 1717 C CA . SER A 1 221 ? -17.444 7.422 39.147 1.00 85.94 221 SER A CA 1
ATOM 1718 C C . SER A 1 221 ? -16.554 7.268 37.906 1.00 85.94 221 SER A C 1
ATOM 1720 O O . SER A 1 221 ? -16.277 8.250 37.212 1.00 85.94 221 SER A O 1
ATOM 1722 N N . THR A 1 222 ? -16.183 6.031 37.555 1.00 84.31 222 THR A N 1
ATOM 1723 C CA . THR A 1 222 ? -15.395 5.736 36.346 1.00 84.31 222 THR A CA 1
ATOM 1724 C C . THR A 1 222 ? -16.157 6.099 35.068 1.00 84.31 222 THR A C 1
ATOM 1726 O O . THR A 1 222 ? -15.575 6.685 34.154 1.00 84.31 222 THR A O 1
ATOM 1729 N N . THR A 1 223 ? -17.469 5.846 35.008 1.00 83.50 223 THR A N 1
ATOM 1730 C CA . THR A 1 223 ? -18.319 6.259 33.874 1.00 83.50 223 THR A CA 1
ATOM 1731 C C . THR A 1 223 ? -18.295 7.775 33.686 1.00 83.50 223 THR A C 1
ATOM 1733 O O . THR A 1 223 ? -18.095 8.270 32.574 1.00 83.50 223 THR A O 1
ATOM 1736 N N . ALA A 1 224 ? -18.453 8.533 34.775 1.00 85.25 224 ALA A N 1
ATOM 1737 C CA . ALA A 1 224 ? -18.429 9.990 34.742 1.00 85.25 224 ALA A CA 1
ATOM 1738 C C . ALA A 1 224 ? -17.054 10.545 34.330 1.00 85.25 224 ALA A C 1
ATOM 1740 O O . ALA A 1 224 ? -16.976 11.556 33.626 1.00 85.25 224 ALA A O 1
ATOM 1741 N N . GLU A 1 225 ? -15.967 9.898 34.749 1.00 84.25 225 GLU A N 1
ATOM 1742 C CA . GLU A 1 225 ? -14.604 10.291 34.393 1.00 84.25 225 GLU A CA 1
ATOM 1743 C C . GLU A 1 225 ? -14.293 10.023 32.912 1.00 84.25 225 GLU A C 1
ATOM 1745 O O . GLU A 1 225 ? -13.820 10.925 32.213 1.00 84.25 225 GLU A O 1
ATOM 1750 N N . ILE A 1 226 ? -14.677 8.850 32.393 1.00 82.25 226 ILE A N 1
ATOM 1751 C CA . ILE A 1 226 ? -14.586 8.523 30.961 1.00 82.25 226 ILE A CA 1
ATOM 1752 C C . ILE A 1 226 ? -15.405 9.523 30.135 1.00 82.25 226 ILE A C 1
ATOM 1754 O O . ILE A 1 226 ? -14.903 10.069 29.151 1.00 82.25 226 ILE A O 1
ATOM 1758 N N . ALA A 1 227 ? -16.638 9.830 30.549 1.00 81.38 227 ALA A N 1
ATOM 1759 C CA . ALA A 1 227 ? -17.484 10.807 29.867 1.00 81.38 227 ALA A CA 1
ATOM 1760 C C . ALA A 1 227 ? -16.845 12.209 29.832 1.00 81.38 227 ALA A C 1
ATOM 1762 O O . ALA A 1 227 ? -16.871 12.879 28.796 1.00 81.38 227 ALA A O 1
ATOM 1763 N N . LYS A 1 228 ? -16.217 12.651 30.931 1.00 83.50 228 LYS A N 1
ATOM 1764 C CA . LYS A 1 228 ? -15.494 13.934 30.988 1.00 83.50 228 LYS A CA 1
ATOM 1765 C C . LYS A 1 228 ? -14.291 13.969 30.047 1.00 83.50 228 LYS A C 1
ATOM 1767 O O . LYS A 1 228 ? -14.095 14.978 29.367 1.00 83.50 228 LYS A O 1
ATOM 1772 N N . GLU A 1 229 ? -13.492 12.906 29.986 1.00 80.00 229 GLU A N 1
ATOM 1773 C CA . GLU A 1 229 ? -12.336 12.857 29.083 1.00 80.00 229 GLU A CA 1
ATOM 1774 C C . GLU A 1 229 ? -12.745 12.755 27.610 1.00 80.00 229 GLU A C 1
ATOM 1776 O O . GLU A 1 229 ? -12.183 13.458 26.767 1.00 80.00 229 GLU A O 1
ATOM 1781 N N . LEU A 1 230 ? -13.802 12.001 27.291 1.00 76.25 230 LEU A N 1
ATOM 1782 C CA . LEU A 1 230 ? -14.404 12.007 25.955 1.00 76.25 230 LEU A CA 1
ATOM 1783 C C . LEU A 1 230 ? -14.826 13.427 25.550 1.00 76.25 230 LEU A C 1
ATOM 1785 O O . LEU A 1 230 ? -14.445 13.911 24.481 1.00 76.25 230 LEU A O 1
ATOM 1789 N N . LEU A 1 231 ? -15.545 14.139 26.422 1.00 79.75 231 LEU A N 1
ATOM 1790 C CA . LEU A 1 231 ? -15.961 15.520 26.166 1.00 79.75 231 LEU A CA 1
ATOM 1791 C C . LEU A 1 231 ? -14.775 16.473 25.982 1.00 79.75 231 LEU A C 1
ATOM 1793 O O . LEU A 1 231 ? -14.851 17.366 25.140 1.00 79.75 231 LEU A O 1
ATOM 1797 N N . LYS A 1 232 ? -13.658 16.288 26.696 1.00 79.25 232 LYS A N 1
ATOM 1798 C CA . LYS A 1 232 ? -12.435 17.075 26.463 1.00 79.25 232 LYS A CA 1
ATOM 1799 C C . LYS A 1 232 ? -11.819 16.788 25.096 1.00 79.25 232 LYS A C 1
ATOM 1801 O O . LYS A 1 232 ? -11.438 17.730 24.400 1.00 79.25 232 LYS A O 1
ATOM 1806 N N . ILE A 1 233 ? -11.733 15.519 24.697 1.00 71.94 233 ILE A N 1
ATOM 1807 C CA . ILE A 1 233 ? -11.175 15.107 23.401 1.00 71.94 233 ILE A CA 1
ATOM 1808 C C . ILE A 1 233 ? -11.990 15.707 22.245 1.00 71.94 233 ILE A C 1
ATOM 1810 O O . ILE A 1 233 ? -11.415 16.274 21.312 1.00 71.94 233 ILE A O 1
ATOM 1814 N N . TYR A 1 234 ? -13.321 15.638 22.315 1.00 67.19 234 TYR A N 1
ATOM 1815 C CA . TYR A 1 234 ? -14.199 16.148 21.256 1.00 67.19 234 TYR A CA 1
ATOM 1816 C C . TYR A 1 234 ? -14.442 17.665 21.345 1.00 67.19 234 TYR A C 1
ATOM 1818 O O . TYR A 1 234 ? -14.518 18.340 20.318 1.00 67.19 234 TYR A O 1
ATOM 1826 N N . GLY A 1 235 ? -14.475 18.240 22.549 1.00 67.38 235 GLY A N 1
ATOM 1827 C CA . GLY A 1 235 ? -14.659 19.677 22.773 1.00 67.38 235 GLY A CA 1
ATOM 1828 C C . GLY A 1 235 ? -13.466 20.528 22.328 1.00 67.38 235 GLY A C 1
ATOM 1829 O O . GLY A 1 235 ? -13.648 21.633 21.820 1.00 67.38 235 GLY A O 1
ATOM 1830 N N . LYS A 1 236 ? -12.236 20.007 22.433 1.00 56.31 236 LYS A N 1
ATOM 1831 C CA . LYS A 1 236 ? -11.015 20.727 22.023 1.00 56.31 236 LYS A CA 1
ATOM 1832 C C . LYS A 1 236 ? -10.840 20.799 20.497 1.00 56.31 236 LYS A C 1
ATOM 1834 O O . LYS A 1 236 ? -10.219 21.738 20.002 1.00 56.31 236 LYS A O 1
ATOM 1839 N N . ASN A 1 237 ? -11.414 19.854 19.747 1.00 51.22 237 ASN A N 1
ATOM 1840 C CA . ASN A 1 237 ? -11.366 19.836 18.279 1.00 51.22 237 ASN A CA 1
ATOM 1841 C C . ASN A 1 237 ? -12.373 20.803 17.628 1.00 51.22 237 ASN A C 1
ATOM 1843 O O . ASN A 1 237 ? -12.043 21.411 16.611 1.00 51.22 237 ASN A O 1
ATOM 1847 N N . ASN A 1 238 ? -13.535 21.037 18.250 1.00 45.12 238 ASN A N 1
ATOM 1848 C CA . ASN A 1 238 ? -14.530 22.006 17.762 1.00 45.12 238 ASN A CA 1
ATOM 1849 C C . ASN A 1 238 ? -14.092 23.477 17.883 1.00 45.12 238 ASN A C 1
ATOM 1851 O O . ASN A 1 238 ? -14.647 24.332 17.200 1.00 45.12 238 ASN A O 1
ATOM 1855 N N . LEU A 1 239 ? -13.091 23.784 18.716 1.00 43.22 239 LEU A N 1
ATOM 1856 C CA . LEU A 1 239 ? -12.522 25.135 18.840 1.00 43.22 239 LEU A CA 1
ATOM 1857 C C . LEU A 1 239 ? -11.418 25.425 17.808 1.00 43.22 239 LEU A C 1
ATOM 1859 O O . LEU A 1 239 ? -11.095 26.584 17.569 1.00 43.22 239 LEU A O 1
ATOM 1863 N N . LYS A 1 240 ? -10.827 24.395 17.185 1.00 41.88 240 LYS A N 1
ATOM 1864 C CA . LYS A 1 240 ? -9.824 24.567 16.118 1.00 41.88 240 LYS A CA 1
ATOM 1865 C C . LYS A 1 240 ? -10.448 24.652 14.722 1.00 41.88 240 LYS A C 1
ATOM 1867 O O . LYS A 1 240 ? -9.896 25.342 13.871 1.00 41.88 240 LYS A O 1
ATOM 1872 N N . SER A 1 241 ? -11.588 24.001 14.479 1.00 42.12 241 SER A N 1
ATOM 187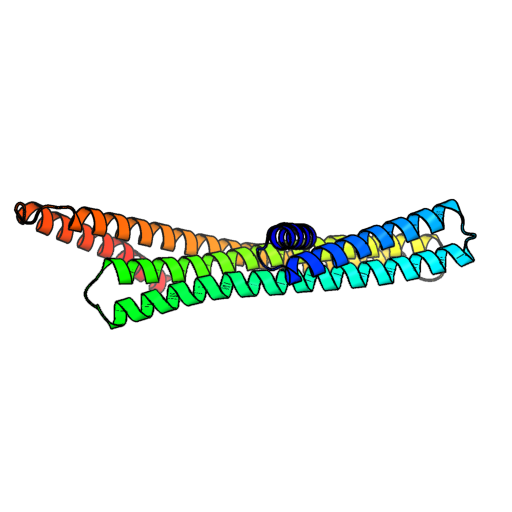3 C CA . SER A 1 241 ? -12.276 24.041 13.178 1.00 42.12 241 SER A CA 1
ATOM 1874 C C . SER A 1 241 ? -12.949 25.386 12.879 1.00 42.12 241 SER A C 1
ATOM 1876 O O . SER A 1 241 ? -13.083 25.747 11.716 1.00 42.12 241 SER A O 1
ATOM 1878 N N . THR A 1 242 ? -13.332 26.158 13.899 1.00 39.91 242 THR A N 1
ATOM 1879 C CA . THR A 1 242 ? -13.926 27.500 13.739 1.00 39.91 242 THR A CA 1
ATOM 1880 C C . THR A 1 242 ? -12.900 28.596 13.451 1.00 39.91 242 THR A C 1
ATOM 1882 O O . THR A 1 242 ? -13.261 29.611 12.870 1.00 39.91 242 THR A O 1
ATOM 1885 N N . VAL A 1 243 ? -11.626 28.396 13.803 1.00 44.94 243 VAL A N 1
ATOM 1886 C CA . VAL A 1 243 ? -10.557 29.397 13.600 1.00 44.94 243 VAL A CA 1
ATOM 1887 C C . VAL A 1 243 ? -9.786 29.163 12.287 1.00 44.94 243 VAL A C 1
ATOM 1889 O O . VAL A 1 243 ? -9.106 30.055 11.796 1.00 44.94 243 VAL A O 1
ATOM 1892 N N . GLY A 1 244 ? -9.912 27.978 11.677 1.00 36.84 244 GLY A N 1
ATOM 1893 C CA . GLY A 1 244 ? -9.244 27.624 10.415 1.00 36.84 244 GLY A CA 1
ATOM 1894 C C . GLY A 1 244 ? -9.989 28.006 9.128 1.00 36.84 244 GLY A C 1
ATOM 1895 O O . GLY A 1 244 ? -9.426 27.828 8.054 1.00 36.84 244 GLY A O 1
ATOM 1896 N N . ASN A 1 245 ? -11.222 28.520 9.221 1.00 36.47 245 ASN A N 1
ATOM 1897 C CA . ASN A 1 245 ? -12.046 28.933 8.071 1.00 36.47 245 ASN A CA 1
ATOM 1898 C C . ASN A 1 245 ? -12.064 30.458 7.839 1.00 36.47 245 ASN A C 1
ATOM 1900 O O . ASN A 1 245 ? -12.876 30.958 7.065 1.00 36.47 245 ASN A O 1
ATOM 1904 N N . THR A 1 246 ? -11.176 31.201 8.502 1.00 35.94 246 THR A N 1
ATOM 1905 C CA . THR A 1 246 ? -10.960 32.634 8.265 1.00 35.94 246 THR A CA 1
ATOM 1906 C C . THR A 1 246 ? -9.525 32.886 7.816 1.00 35.94 246 THR A C 1
ATOM 1908 O O . THR A 1 246 ? -8.736 33.443 8.576 1.00 35.94 246 THR A O 1
ATOM 1911 N N . VAL A 1 247 ? -9.194 32.450 6.598 1.00 35.88 247 VAL A N 1
ATOM 1912 C CA . VAL A 1 247 ? -8.225 33.114 5.706 1.00 35.88 247 VAL A CA 1
ATOM 1913 C C . VAL A 1 247 ? -8.735 32.969 4.281 1.00 35.88 247 VAL A C 1
ATOM 1915 O O . VAL A 1 247 ? -9.004 31.814 3.885 1.00 35.88 247 VAL A O 1
#

Radius of gyration: 28.12 Å; chains: 1; bounding box: 56×59×81 Å

Sequence (247 aa):
MSLFNDIIEGLIKGFTSSNKNLKLIVKVSIAFVILAILVVLVGELKADDVNKKSFDLVAGVLGLVGAFLGFGIKVYEDTKENEKRAEKIESLEKEIKEKPDESQTAWELARLKLESYLNKNLKQVSSIFYLSATVMLVGFGLIIFGVYKVYSNPELLNPSILVTCTGVIVNFIGGTLLLIYRSTMNQAKGYVEVLERINAVGMSIQILESIDDKNLELKDSTTAEIAKELLKIYGKNNLKSTVGNTV

Foldseek 3Di:
DAPVVLLVVLLVCLCVDPDPVSVVLSVVLVVLLVVLVVLQVCLVPPHDPVVSVVSNVSSVVSNVVSSVSSVVSSVVVVVVVVVVLVVVLVVLVVVCVVPVPPPLSVLVSVLSVLVVVLVVLVVVLVVLVNVLVVCLVVLVVVLVVVLVVCVVPVPPDDNVVSCVVSVVVNVVSNVVSVVVSVVSVVVSVVSVVVSVVSVVLSVLVVVLVPDDPVPVVVSVVSVVVSVVVVCVVVVVVVVVVVVVPPD

Secondary structure (DSSP, 8-state):
--HHHHHHHHHHHHHH-S-HHHHHHHHHHHHHHHHHHHHHHHHHHH--HHHHHHHHHHHHHHHHHHHHHHHHHHHHHHHHHHHHHHHHHHHHHHHHHH-TT-HHHHHHHHHHHHHHHHHHHHHHHHHHHHHHHHHHHHHHHHHHHHHHHHHH-TTS--HHHHHHHHHHHHHHHHHHHHHHHHHHHHHHHHHHHHHHHHHHHHHHHHHHHTS-TT-HHHHHHHHHHHHHHHHHHHHHHHHHHTTTT--

InterPro domains:
  IPR048567 Cyanobacterial TRADD-N associated 2, transmembrane domain [PF20712] (121-188)